Protein AF-M3GBI2-F1 (afdb_monomer_lite)

Secondary structure (DSSP, 8-state):
---------------PPPGGGEEEPP--HHHHHHHHHHT-B-S-EE-TTS-EEE--BTT--HHHHHHHHHTGGG--EEEGGGHHHHSPPPS----BTTB---------HHHHHHHHHHHHHHHHHTTTS---HHHHHHHHHHHHHHHHHHHT-S-HHHHHHHHHHHHHHTT--HHHHHHHHHHHHHHHHHHTT-----HHHHHHHHHHHHHHHHHHHHTTGGGGGS----SSS--HHHHHHHHTHHHHHHHHHTT-TTS-HHHHHHHHTTT--SSS--TT--SPPHHHHHHHHHHHHHHHHS-TT---

Sequence (308 aa):
MEFDKMNSNASHHSQSVNRELLEKFEFNSDVIKSFISQSEIPVDFYNKNGQILIHKKSDASEEDVTRLQKFESQGIYFLISEKDKVTKPKDNPDMVHGREVSFTKLVNPNLTVALAKEASELLEELKHFPLTNNHIRLVQKGIDDILADFKGSTDMELGLVNVIEVMRQAGIKADSEMMTKRTVISMAMKLRGLKALSKTDNEIQKTKQLNIMLASFMVDIGKSRMKLPNHTDLRPEEFDYIKNHPIISYLMIGNLSGVNSEVKSAVLNSHRTFRGEGLNNNYPTTNIIIRRLTEYLQKYKDDKTKKF

pLDDT: mean 75.55, std 16.95, range [28.98, 95.19]

Structure (mmCIF, N/CA/C/O backbone):
data_AF-M3GBI2-F1
#
_entry.id   AF-M3GBI2-F1
#
loop_
_atom_site.group_PDB
_atom_site.id
_atom_site.type_symbol
_atom_site.label_atom_id
_atom_site.label_alt_id
_atom_site.label_comp_id
_atom_site.label_asym_id
_atom_site.label_entity_id
_atom_site.label_seq_id
_atom_site.pdbx_PDB_ins_code
_atom_site.Cartn_x
_atom_site.Cartn_y
_atom_site.Cartn_z
_atom_site.occupancy
_atom_site.B_iso_or_equiv
_atom_site.auth_seq_id
_atom_site.auth_comp_id
_atom_site.auth_asym_id
_atom_site.auth_atom_id
_atom_site.pdbx_PDB_model_num
ATOM 1 N N . MET A 1 1 ? 38.896 51.809 -66.121 1.00 37.25 1 MET A N 1
ATOM 2 C CA . MET A 1 1 ? 38.826 50.337 -66.131 1.00 37.25 1 MET A CA 1
ATOM 3 C C . MET A 1 1 ? 38.853 49.890 -64.691 1.00 37.25 1 MET A C 1
ATOM 5 O O . MET A 1 1 ? 39.856 50.089 -64.019 1.00 37.25 1 MET A O 1
ATOM 9 N N . GLU A 1 2 ? 37.691 49.447 -64.224 1.00 36.88 2 GLU A N 1
ATOM 10 C CA . GLU A 1 2 ? 37.478 48.747 -62.958 1.00 36.88 2 GLU A CA 1
ATOM 11 C C . GLU A 1 2 ? 38.299 47.455 -62.899 1.00 36.88 2 GLU A C 1
ATOM 13 O O . GLU A 1 2 ? 38.603 46.895 -63.948 1.00 36.88 2 GLU A O 1
ATOM 18 N N . PHE A 1 3 ? 38.665 47.035 -61.685 1.00 32.47 3 PHE A N 1
ATOM 19 C CA . PHE A 1 3 ? 38.517 45.688 -61.103 1.00 32.47 3 PHE A CA 1
ATOM 20 C C . PHE A 1 3 ? 39.345 45.686 -59.801 1.00 32.47 3 PHE A C 1
ATOM 22 O O . PHE A 1 3 ? 40.569 45.715 -59.838 1.00 32.47 3 PHE A O 1
ATOM 29 N N . ASP A 1 4 ? 38.777 46.067 -58.664 1.00 30.44 4 ASP A N 1
ATOM 30 C CA . ASP A 1 4 ? 37.936 45.308 -57.726 1.00 30.44 4 ASP A CA 1
ATOM 31 C C . ASP A 1 4 ? 38.729 44.550 -56.647 1.00 30.44 4 ASP A C 1
ATOM 33 O O . ASP A 1 4 ? 39.733 43.883 -56.892 1.00 30.44 4 ASP A O 1
ATOM 37 N N . LYS A 1 5 ? 38.262 44.729 -55.411 1.00 39.25 5 LYS A N 1
ATOM 38 C CA . LYS A 1 5 ? 38.794 44.153 -54.174 1.00 39.25 5 LYS A CA 1
ATOM 39 C C . LYS A 1 5 ? 38.441 42.669 -54.110 1.00 39.25 5 LYS A C 1
ATOM 41 O O . LYS A 1 5 ? 37.288 42.323 -54.329 1.00 39.25 5 LYS A O 1
ATOM 46 N N . MET A 1 6 ? 39.335 41.825 -53.597 1.00 30.41 6 MET A N 1
ATOM 47 C CA . MET A 1 6 ? 38.904 40.607 -52.898 1.00 30.41 6 MET A CA 1
ATOM 48 C C . MET A 1 6 ? 39.632 40.449 -51.567 1.00 30.41 6 MET A C 1
ATOM 50 O O . MET A 1 6 ? 40.688 39.841 -51.443 1.00 30.41 6 MET A O 1
ATOM 54 N N . ASN A 1 7 ? 38.982 41.036 -50.564 1.00 30.97 7 ASN A N 1
ATOM 55 C CA . ASN A 1 7 ? 38.972 40.580 -49.185 1.00 30.97 7 ASN A CA 1
ATOM 56 C C . ASN A 1 7 ? 38.383 39.158 -49.174 1.00 30.97 7 ASN A C 1
ATOM 58 O O . ASN A 1 7 ? 37.186 38.992 -49.412 1.00 30.97 7 ASN A O 1
ATOM 62 N N . SER A 1 8 ? 39.180 38.132 -48.889 1.00 30.19 8 SER A N 1
ATOM 63 C CA . SER A 1 8 ? 38.654 36.805 -48.565 1.00 30.19 8 SER A CA 1
ATOM 64 C C . SER A 1 8 ? 38.231 36.775 -47.094 1.00 30.19 8 SER A C 1
ATOM 66 O O . SER A 1 8 ? 38.915 36.245 -46.223 1.00 30.19 8 SER A O 1
ATOM 68 N N . ASN A 1 9 ? 37.060 37.354 -46.815 1.00 30.28 9 ASN A N 1
ATOM 69 C CA . ASN A 1 9 ? 36.307 37.029 -45.608 1.00 30.28 9 ASN A CA 1
ATOM 70 C C . ASN A 1 9 ? 35.833 35.575 -45.733 1.00 30.28 9 ASN A C 1
ATOM 72 O O . ASN A 1 9 ? 34.811 35.302 -46.360 1.00 30.28 9 ASN A O 1
ATOM 76 N N . ALA A 1 10 ? 36.574 34.643 -45.134 1.00 31.70 10 ALA A N 1
ATOM 77 C CA . ALA A 1 10 ? 36.060 33.315 -44.838 1.00 31.70 10 ALA A CA 1
ATOM 78 C C . ALA A 1 10 ? 34.973 33.462 -43.762 1.00 31.70 10 ALA A C 1
ATOM 80 O O . ALA A 1 10 ? 35.235 33.570 -42.566 1.00 31.70 10 ALA A O 1
ATOM 81 N N . SER A 1 11 ? 33.732 33.548 -44.222 1.00 28.98 11 SER A N 1
ATOM 82 C CA . SER A 1 11 ? 32.524 33.530 -43.413 1.00 28.98 11 SER A CA 1
ATOM 83 C C . SER A 1 11 ? 32.435 32.224 -42.619 1.00 28.98 11 SER A C 1
ATOM 85 O O . SER A 1 11 ? 32.150 31.167 -43.182 1.00 28.98 11 SER A O 1
ATOM 87 N N . HIS A 1 12 ? 32.617 32.302 -41.299 1.00 32.47 12 HIS A N 1
ATOM 88 C CA . HIS A 1 12 ? 32.106 31.299 -40.367 1.00 32.47 12 HIS A CA 1
ATOM 89 C C . HIS A 1 12 ? 30.573 31.333 -40.414 1.00 32.47 12 HIS A C 1
ATOM 91 O O . HIS A 1 12 ? 29.927 32.061 -39.662 1.00 32.47 12 HIS A O 1
ATOM 97 N N . HIS A 1 13 ? 29.974 30.568 -41.326 1.00 34.12 13 HIS A N 1
ATOM 98 C CA . HIS A 1 13 ? 28.554 30.256 -41.248 1.00 34.12 13 HIS A CA 1
ATOM 99 C C . HIS A 1 13 ? 28.339 29.299 -40.075 1.00 34.12 13 HIS A C 1
ATOM 101 O O . HIS A 1 13 ? 28.584 28.099 -40.177 1.00 34.12 13 HIS A O 1
ATOM 107 N N . SER A 1 14 ? 27.868 29.835 -38.950 1.00 43.72 14 SER A N 1
ATOM 108 C CA . SER A 1 14 ? 27.182 29.045 -37.937 1.00 43.72 14 SER A CA 1
ATOM 109 C C . SER A 1 14 ? 25.917 28.467 -38.573 1.00 43.72 14 SER A C 1
ATOM 111 O O . SER A 1 14 ? 24.897 29.144 -38.686 1.00 43.72 14 SER A O 1
ATOM 113 N N . GLN A 1 15 ? 25.991 27.218 -39.034 1.00 55.22 15 GLN A N 1
ATOM 114 C CA . GLN A 1 15 ? 24.816 26.448 -39.434 1.00 55.22 15 GLN A CA 1
ATOM 115 C C . GLN A 1 15 ? 23.956 26.213 -38.187 1.00 55.22 15 GLN A C 1
ATOM 1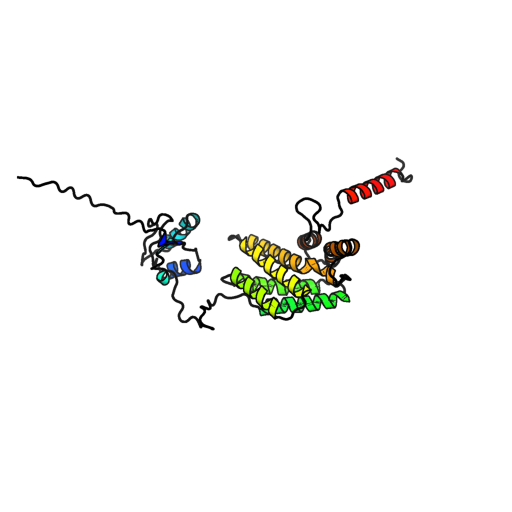17 O O . GLN A 1 15 ? 24.142 25.239 -37.462 1.00 55.22 15 GLN A O 1
ATOM 122 N N . SER A 1 16 ? 23.051 27.146 -37.889 1.00 63.31 16 SER A N 1
ATOM 123 C CA . SER A 1 16 ? 22.009 26.918 -36.894 1.00 63.31 16 SER A CA 1
ATOM 124 C C . SER A 1 16 ? 20.913 26.075 -37.532 1.00 63.31 16 SER A C 1
ATOM 126 O O . SER A 1 16 ? 20.324 26.479 -38.536 1.00 63.31 16 SER A O 1
ATOM 128 N N . VAL A 1 17 ? 20.638 24.915 -36.954 1.00 76.50 17 VAL A N 1
ATOM 129 C CA . VAL A 1 17 ? 19.563 24.031 -37.406 1.00 76.50 17 VAL A CA 1
ATOM 130 C C . VAL A 1 17 ? 18.216 24.575 -36.924 1.00 76.50 17 VAL A C 1
ATOM 132 O O . VAL A 1 17 ? 18.102 25.061 -35.799 1.00 76.50 17 VAL A O 1
ATOM 135 N N . ASN A 1 18 ? 17.178 24.489 -37.762 1.00 77.62 18 ASN A N 1
ATOM 136 C CA . ASN A 1 18 ? 15.822 24.862 -37.357 1.00 77.62 18 ASN A CA 1
ATOM 137 C C . ASN A 1 18 ? 15.368 23.992 -36.169 1.00 77.62 18 ASN A C 1
ATOM 139 O O . ASN A 1 18 ? 15.429 22.765 -36.224 1.00 77.62 18 ASN A O 1
ATOM 143 N N . ARG A 1 19 ? 14.876 24.637 -35.108 1.00 74.06 19 ARG A N 1
ATOM 144 C CA . ARG A 1 19 ? 14.396 24.000 -33.876 1.00 74.06 19 ARG A CA 1
ATOM 145 C C . ARG A 1 19 ? 13.339 22.918 -34.113 1.00 74.06 19 ARG A C 1
ATOM 147 O O . ARG A 1 19 ? 13.275 21.974 -33.339 1.00 74.06 19 ARG A O 1
ATOM 154 N N . GLU A 1 20 ? 12.532 23.038 -35.162 1.00 76.25 20 GLU A N 1
ATOM 155 C CA . GLU A 1 20 ? 11.496 22.052 -35.512 1.00 76.25 20 GLU A CA 1
ATOM 156 C C . GLU A 1 20 ? 12.069 20.700 -35.966 1.00 76.25 20 GLU A C 1
ATOM 158 O O . GLU A 1 20 ? 11.367 19.695 -35.948 1.00 76.25 20 GLU A O 1
ATOM 163 N N . LEU A 1 21 ? 13.350 20.665 -36.342 1.00 78.94 21 LEU A N 1
ATOM 164 C CA . LEU A 1 21 ? 14.058 19.460 -36.782 1.00 78.94 21 LEU A CA 1
ATOM 165 C C . LEU A 1 21 ? 14.840 18.785 -35.647 1.00 78.94 21 LEU A C 1
ATOM 167 O O . LEU A 1 21 ? 15.565 17.818 -35.891 1.00 78.94 21 LEU A O 1
ATOM 171 N N . LEU A 1 22 ? 14.727 19.312 -34.425 1.00 79.56 22 LEU A N 1
ATOM 172 C CA . LEU A 1 22 ? 15.507 18.900 -33.268 1.00 79.56 22 LEU A CA 1
ATOM 173 C C . LEU A 1 22 ? 14.627 18.193 -32.238 1.00 79.56 22 LEU A C 1
ATOM 175 O O . LEU A 1 22 ? 13.660 18.757 -31.727 1.00 79.56 22 LEU A O 1
ATOM 179 N N . GLU A 1 23 ? 15.013 16.975 -31.878 1.00 78.12 23 GLU A N 1
ATOM 180 C CA . GLU A 1 23 ? 14.411 16.213 -30.786 1.00 78.12 23 GLU A CA 1
ATOM 181 C C . GLU A 1 23 ? 15.292 16.335 -29.543 1.00 78.12 23 GLU A C 1
ATOM 183 O O . GLU A 1 23 ? 16.522 16.318 -29.631 1.00 78.12 23 GLU A O 1
ATOM 188 N N . LYS A 1 24 ? 14.674 16.508 -28.370 1.00 79.69 24 LYS A N 1
ATOM 189 C CA . LYS A 1 24 ? 15.420 16.579 -27.112 1.00 79.69 24 LYS A CA 1
ATOM 190 C C . LYS A 1 24 ? 16.013 15.202 -26.829 1.00 79.69 24 LYS A C 1
ATOM 192 O O . LYS A 1 24 ? 15.286 14.219 -26.748 1.00 79.69 24 LYS A O 1
ATOM 197 N N . PHE A 1 25 ? 17.322 15.145 -26.636 1.00 75.94 25 PHE A N 1
ATOM 198 C CA . PHE A 1 25 ? 17.985 13.936 -26.184 1.00 75.94 25 PHE A CA 1
ATOM 199 C C . PHE A 1 25 ? 17.682 13.715 -24.701 1.00 75.94 25 PHE A C 1
ATOM 201 O O . PHE A 1 25 ? 17.978 14.565 -23.853 1.00 75.94 25 PHE A O 1
ATOM 208 N N . GLU A 1 26 ? 17.085 12.569 -24.389 1.00 73.44 26 GLU A N 1
ATOM 209 C CA . GLU A 1 26 ? 16.886 12.123 -23.017 1.00 73.44 26 GLU A CA 1
ATOM 210 C C . GLU A 1 26 ? 18.082 11.287 -22.573 1.00 73.44 26 GLU A C 1
ATOM 212 O O . GLU A 1 26 ? 18.469 10.318 -23.227 1.00 73.44 26 GLU A O 1
ATOM 217 N N . PHE A 1 27 ? 18.688 11.677 -21.451 1.00 62.66 27 PHE A N 1
ATOM 218 C CA . PHE A 1 27 ? 19.853 10.985 -20.920 1.00 62.66 27 PHE A CA 1
ATOM 219 C C . PHE A 1 27 ? 19.460 9.599 -20.426 1.00 62.66 27 PHE A C 1
ATOM 221 O O . PHE A 1 27 ? 18.941 9.423 -19.327 1.00 62.66 27 PHE A O 1
ATOM 228 N N . ASN A 1 28 ? 19.758 8.603 -21.251 1.00 63.75 28 ASN A N 1
ATOM 229 C CA . ASN A 1 28 ? 19.666 7.202 -20.898 1.00 63.75 28 ASN A CA 1
ATOM 230 C C . ASN A 1 28 ? 21.076 6.662 -20.609 1.00 63.75 28 ASN A C 1
ATOM 232 O O . ASN A 1 28 ? 21.960 6.708 -21.469 1.00 63.75 28 ASN A O 1
ATOM 236 N N . SER A 1 29 ? 21.290 6.131 -19.401 1.00 60.91 29 SER A N 1
ATOM 237 C CA . SER A 1 29 ? 22.585 5.582 -18.980 1.00 60.91 29 SER A CA 1
ATOM 238 C C . SER A 1 29 ? 23.105 4.477 -19.897 1.00 60.91 29 SER A C 1
ATOM 240 O O . SER A 1 29 ? 24.317 4.309 -20.012 1.00 60.91 29 SER A O 1
ATOM 242 N N . ASP A 1 30 ? 22.217 3.741 -20.562 1.00 61.06 30 ASP A N 1
ATOM 243 C CA . ASP A 1 30 ? 22.593 2.638 -21.444 1.00 61.06 30 ASP A CA 1
ATOM 244 C C . ASP A 1 30 ? 23.089 3.141 -22.805 1.00 61.06 30 ASP A C 1
ATOM 246 O O . ASP A 1 30 ? 24.044 2.592 -23.353 1.00 61.06 30 ASP A O 1
ATOM 250 N N . VAL A 1 31 ? 22.526 4.247 -23.305 1.00 67.06 31 VAL A N 1
ATOM 251 C CA . VAL A 1 31 ? 23.002 4.925 -24.523 1.00 67.06 31 VAL A CA 1
ATOM 252 C C . VAL A 1 31 ? 24.388 5.526 -24.283 1.00 67.06 31 VAL A C 1
ATOM 254 O O . VAL A 1 31 ? 25.300 5.319 -25.080 1.00 67.06 31 VAL A O 1
ATOM 257 N N . ILE A 1 32 ? 24.587 6.175 -23.131 1.00 69.56 32 ILE A N 1
ATOM 258 C CA . ILE A 1 32 ? 25.892 6.726 -22.740 1.00 69.56 32 ILE A CA 1
ATOM 259 C C . ILE A 1 32 ? 26.943 5.618 -22.583 1.00 69.56 32 ILE A C 1
ATOM 261 O O . ILE A 1 32 ? 28.052 5.750 -23.095 1.00 69.56 32 ILE A O 1
ATOM 265 N N . LYS A 1 33 ? 26.599 4.492 -21.944 1.00 71.38 33 LYS A N 1
ATOM 266 C CA . LYS A 1 33 ? 27.490 3.321 -21.872 1.00 71.38 33 LYS A CA 1
ATOM 267 C C . LYS A 1 33 ? 27.811 2.756 -23.256 1.00 71.38 33 LYS A C 1
ATOM 269 O O . LYS A 1 33 ? 28.946 2.341 -23.469 1.00 71.38 33 LYS A O 1
ATOM 274 N N . SER A 1 34 ? 26.855 2.766 -24.191 1.00 71.50 34 SER A N 1
ATOM 275 C CA . SER A 1 34 ? 27.100 2.354 -25.579 1.00 71.50 34 SER A CA 1
ATOM 276 C C . SER A 1 34 ? 28.136 3.259 -26.243 1.00 71.50 34 SER A C 1
ATOM 278 O O . SER A 1 34 ? 29.103 2.736 -26.787 1.00 71.50 34 SER A O 1
ATOM 280 N N . PHE A 1 35 ? 28.001 4.584 -26.121 1.00 77.56 35 PHE A N 1
ATOM 281 C CA . PHE A 1 35 ? 28.963 5.547 -26.676 1.00 77.56 35 PHE A CA 1
ATOM 282 C C . PHE A 1 35 ? 30.369 5.365 -26.097 1.00 77.56 35 PHE A C 1
ATOM 284 O O . PHE A 1 35 ? 31.339 5.374 -26.847 1.00 77.56 35 PHE A O 1
ATOM 291 N N . ILE A 1 36 ? 30.486 5.113 -24.787 1.00 74.06 36 ILE A N 1
ATOM 292 C CA . ILE A 1 36 ? 31.776 4.800 -24.145 1.00 74.06 36 ILE A CA 1
ATOM 293 C C . ILE A 1 36 ? 32.340 3.482 -24.696 1.00 74.06 36 ILE A C 1
ATOM 295 O O . ILE A 1 36 ? 33.492 3.429 -25.117 1.00 74.06 36 ILE A O 1
ATOM 299 N N . SER A 1 37 ? 31.523 2.423 -24.745 1.00 76.62 37 SER A N 1
ATOM 300 C CA . SER A 1 37 ? 31.959 1.095 -25.202 1.00 76.62 37 SER A CA 1
ATOM 301 C C . SER A 1 37 ? 32.370 1.056 -26.675 1.00 76.62 37 SER A C 1
ATOM 303 O O . SER A 1 37 ? 33.241 0.276 -27.046 1.00 76.62 37 SER A O 1
ATOM 305 N N . GLN A 1 38 ? 31.748 1.895 -27.505 1.00 78.12 38 GLN A N 1
ATOM 306 C CA . GLN A 1 38 ? 32.025 2.013 -28.935 1.00 78.12 38 GLN A CA 1
ATOM 307 C C . GLN A 1 38 ? 33.052 3.112 -29.232 1.00 78.12 38 GLN A C 1
ATOM 309 O O . GLN A 1 38 ? 33.496 3.218 -30.368 1.00 78.12 38 GLN A O 1
ATOM 314 N N . SER A 1 39 ? 33.436 3.903 -28.219 1.00 82.31 39 SER A N 1
ATOM 315 C CA . SER A 1 39 ? 34.301 5.083 -28.356 1.00 82.31 39 SER A CA 1
ATOM 316 C C . SER A 1 39 ? 33.832 6.021 -29.473 1.00 82.31 39 SER A C 1
ATOM 318 O O . SER A 1 39 ? 34.634 6.575 -30.218 1.00 82.31 39 SER A O 1
ATOM 320 N N . GLU A 1 40 ? 32.515 6.197 -29.600 1.00 83.31 40 GLU A N 1
ATOM 321 C CA . GLU A 1 40 ? 31.899 6.951 -30.691 1.00 83.31 40 GLU A CA 1
ATOM 322 C C . GLU A 1 40 ? 30.700 7.776 -30.207 1.00 83.31 40 GLU A C 1
ATOM 324 O O . GLU A 1 40 ? 29.851 7.315 -29.442 1.00 83.31 40 GLU A O 1
ATOM 329 N N . ILE A 1 41 ? 30.627 9.010 -30.703 1.00 84.00 41 ILE A N 1
ATOM 330 C CA . ILE A 1 41 ? 29.470 9.897 -30.656 1.00 84.00 41 ILE A CA 1
ATOM 331 C C . ILE A 1 41 ? 28.874 9.921 -32.073 1.00 84.00 41 ILE A C 1
ATOM 333 O O . ILE A 1 41 ? 29.467 10.530 -32.966 1.00 84.00 41 ILE A O 1
ATOM 337 N N . PRO A 1 42 ? 27.722 9.277 -32.313 1.00 80.12 42 PRO A N 1
ATOM 338 C CA . PRO A 1 42 ? 27.245 9.005 -33.671 1.00 80.12 42 PRO A CA 1
ATOM 339 C C . PRO A 1 42 ? 26.549 10.194 -34.356 1.00 80.12 42 PRO A C 1
ATOM 341 O O . PRO A 1 42 ? 26.308 10.148 -35.564 1.00 80.12 42 PRO A O 1
ATOM 344 N N . VAL A 1 43 ? 26.207 11.249 -33.606 1.00 85.75 43 VAL A N 1
ATOM 345 C CA . VAL A 1 43 ? 25.452 12.419 -34.092 1.00 85.75 43 VAL A CA 1
ATOM 346 C C . VAL A 1 43 ? 25.991 13.726 -33.526 1.00 85.75 43 VAL A C 1
ATOM 348 O O . VAL A 1 43 ? 26.643 13.742 -32.482 1.00 85.75 43 VAL A O 1
ATOM 351 N N . ASP A 1 44 ? 25.691 14.827 -34.210 1.00 86.25 44 ASP A N 1
ATOM 352 C CA . ASP A 1 44 ? 25.902 16.158 -33.654 1.00 86.25 44 ASP A CA 1
ATOM 353 C C . ASP A 1 44 ? 24.818 16.447 -32.603 1.00 86.25 44 ASP A C 1
ATOM 355 O O . ASP A 1 44 ? 23.628 16.193 -32.812 1.00 86.25 44 ASP A O 1
ATOM 359 N N . PHE A 1 45 ? 25.226 17.005 -31.466 1.00 87.19 45 PHE A N 1
ATOM 360 C CA . PHE A 1 45 ? 24.316 17.472 -30.429 1.00 87.19 45 PHE A CA 1
ATOM 361 C C . PHE A 1 45 ? 24.224 18.987 -30.443 1.00 87.19 45 PHE A C 1
ATOM 363 O O . PHE A 1 45 ? 25.232 19.688 -30.496 1.00 87.19 45 PHE A O 1
ATOM 370 N N . TYR A 1 46 ? 23.005 19.490 -30.320 1.00 85.31 46 TYR A N 1
ATOM 371 C CA . TYR A 1 46 ? 22.642 20.892 -30.425 1.00 85.31 46 TYR A CA 1
ATOM 372 C C . TYR A 1 46 ? 22.055 21.406 -29.110 1.00 85.31 46 TYR A C 1
ATOM 374 O O . TYR A 1 46 ? 21.538 20.645 -28.292 1.00 85.31 46 TYR A O 1
ATOM 382 N N . ASN A 1 47 ? 22.084 22.720 -28.913 1.00 84.50 47 ASN A N 1
ATOM 383 C CA . ASN A 1 47 ? 21.275 23.385 -27.896 1.00 84.50 47 ASN A CA 1
ATOM 384 C C . ASN A 1 47 ? 19.850 23.662 -28.414 1.00 84.50 47 ASN A C 1
ATOM 386 O O . ASN A 1 47 ? 19.543 23.486 -29.592 1.00 84.50 47 ASN A O 1
ATOM 390 N N . LYS A 1 48 ? 18.978 24.182 -27.543 1.00 81.75 48 LYS A N 1
ATOM 391 C CA . LYS A 1 48 ? 17.586 24.552 -27.883 1.00 81.75 48 LYS A CA 1
ATOM 392 C C . LYS A 1 48 ? 17.436 25.578 -29.022 1.00 81.75 48 LYS A C 1
ATOM 394 O O . LYS A 1 48 ? 16.337 25.742 -29.545 1.00 81.75 48 LYS A O 1
ATOM 399 N N . ASN A 1 49 ? 18.511 26.295 -29.354 1.00 80.88 49 ASN A N 1
ATOM 400 C CA . ASN A 1 49 ? 18.562 27.304 -30.413 1.00 80.88 49 ASN A CA 1
ATOM 401 C C . ASN A 1 49 ? 19.176 26.743 -31.711 1.00 80.88 49 ASN A C 1
ATOM 403 O O . ASN A 1 49 ? 19.440 27.507 -32.635 1.00 80.88 49 ASN A O 1
ATOM 407 N N . GLY A 1 50 ? 19.454 25.436 -31.765 1.00 77.12 50 GLY A N 1
ATOM 408 C CA . GLY A 1 50 ? 20.009 24.763 -32.935 1.00 77.12 50 GLY A CA 1
ATOM 409 C C . GLY A 1 50 ? 21.485 25.024 -33.202 1.00 77.12 50 GLY A C 1
ATOM 410 O O . GLY A 1 50 ? 21.950 24.779 -34.311 1.00 77.12 50 GLY A O 1
ATOM 411 N N . GLN A 1 51 ? 22.236 25.504 -32.208 1.00 84.06 51 GLN A N 1
ATOM 412 C CA . GLN A 1 51 ? 23.694 25.609 -32.295 1.00 84.06 51 GLN A CA 1
ATOM 413 C C . GLN A 1 51 ? 24.332 24.306 -31.823 1.00 84.06 51 GLN A C 1
ATOM 415 O O . GLN A 1 51 ? 23.928 23.776 -30.787 1.00 84.06 51 GLN A O 1
ATOM 420 N N . ILE A 1 52 ? 25.338 23.822 -32.549 1.00 83.12 52 ILE A N 1
ATOM 421 C CA . ILE A 1 52 ? 26.077 22.611 -32.180 1.00 83.12 52 ILE A CA 1
ATOM 422 C C . ILE A 1 52 ? 26.830 22.855 -30.865 1.00 83.12 52 ILE A C 1
ATOM 424 O O . ILE A 1 52 ? 27.563 23.832 -30.725 1.00 83.12 52 ILE A O 1
ATOM 428 N N . LEU A 1 53 ? 26.623 21.964 -29.902 1.00 81.69 53 LEU A N 1
ATOM 429 C CA . LEU A 1 53 ? 27.339 21.887 -28.632 1.00 81.69 53 LEU A CA 1
ATOM 430 C C . LEU A 1 53 ? 28.462 20.849 -28.688 1.00 81.69 53 LEU A C 1
ATOM 432 O O . LEU A 1 53 ? 29.541 21.088 -28.150 1.00 81.69 53 LEU A O 1
ATOM 436 N N . ILE A 1 54 ? 28.200 19.694 -29.306 1.00 81.81 54 ILE A N 1
ATOM 437 C CA . ILE A 1 54 ? 29.144 18.577 -29.413 1.00 81.81 54 ILE A CA 1
ATOM 438 C C . ILE A 1 54 ? 29.036 18.000 -30.819 1.00 81.81 54 ILE A C 1
ATOM 440 O O . ILE A 1 54 ? 27.935 17.734 -31.292 1.00 81.81 54 ILE A O 1
ATOM 444 N N . HIS A 1 55 ? 30.178 17.807 -31.470 1.00 84.88 55 HIS A N 1
ATOM 445 C CA . HIS A 1 55 ? 30.229 17.181 -32.783 1.00 84.88 55 HIS A CA 1
ATOM 446 C C . HIS A 1 55 ? 30.199 15.657 -32.683 1.00 84.88 55 HIS A C 1
ATOM 448 O O . HIS A 1 55 ? 30.764 15.084 -31.745 1.00 84.88 55 HIS A O 1
ATOM 454 N N . LYS A 1 56 ? 29.614 15.010 -33.693 1.00 86.56 56 LYS A N 1
ATOM 455 C CA . LYS A 1 56 ? 29.810 13.580 -33.932 1.00 86.56 56 LYS A CA 1
ATOM 456 C C . LYS A 1 56 ? 31.301 13.276 -34.049 1.00 86.56 56 LYS A C 1
ATOM 458 O O . LYS A 1 56 ? 32.058 14.040 -34.653 1.00 86.56 56 LYS A O 1
ATOM 463 N N . LYS A 1 57 ? 31.729 12.168 -33.457 1.00 85.12 57 LYS A N 1
ATOM 464 C CA . LYS A 1 57 ? 33.142 11.828 -33.305 1.00 85.12 57 LYS A CA 1
ATOM 465 C C . LYS A 1 57 ? 33.306 10.318 -33.195 1.00 85.12 57 LYS A C 1
ATOM 467 O O . LYS A 1 57 ? 32.799 9.736 -32.247 1.00 85.12 57 LYS A O 1
ATOM 472 N N . SER A 1 58 ? 34.031 9.703 -34.124 1.00 80.06 58 SER A N 1
ATOM 473 C CA . SER A 1 58 ? 34.225 8.242 -34.170 1.00 80.06 58 SER A CA 1
ATOM 474 C C . SER A 1 58 ? 35.367 7.723 -33.281 1.00 80.06 58 SER A C 1
ATOM 476 O O . SER A 1 58 ? 35.572 6.520 -33.200 1.00 80.06 58 SER A O 1
ATOM 478 N N . ASP A 1 59 ? 36.109 8.618 -32.623 1.00 81.12 59 ASP A N 1
ATOM 479 C CA . ASP A 1 59 ? 37.199 8.346 -31.674 1.00 81.12 59 ASP A CA 1
ATOM 480 C C . ASP A 1 59 ? 36.989 9.122 -30.355 1.00 81.12 59 ASP A C 1
ATOM 482 O O . ASP A 1 59 ? 37.874 9.800 -29.822 1.00 81.12 59 ASP A O 1
ATOM 486 N N . ALA A 1 60 ? 35.759 9.101 -29.848 1.00 80.56 60 ALA A N 1
ATOM 487 C CA . ALA A 1 60 ? 35.387 9.810 -28.636 1.00 80.56 60 ALA A CA 1
ATOM 488 C C . ALA A 1 60 ? 36.057 9.184 -27.404 1.00 80.56 60 ALA A C 1
ATOM 490 O O . ALA A 1 60 ? 35.884 8.002 -27.109 1.00 80.56 60 ALA A O 1
ATOM 491 N N . SER A 1 61 ? 36.797 10.003 -26.654 1.00 78.62 61 SER A N 1
ATOM 492 C CA . SER A 1 61 ? 37.334 9.602 -25.353 1.00 78.62 61 SER A CA 1
ATOM 493 C C . SER A 1 61 ? 36.220 9.522 -24.303 1.00 78.62 61 SER A C 1
ATOM 495 O O . SER A 1 61 ? 35.166 10.148 -24.439 1.00 78.62 61 SER A O 1
ATOM 497 N N . GLU A 1 62 ? 36.458 8.805 -23.204 1.00 73.81 62 GLU A N 1
ATOM 498 C CA . GLU A 1 62 ? 35.509 8.750 -22.082 1.00 73.81 62 GLU A CA 1
ATOM 499 C C . GLU A 1 62 ? 35.196 10.155 -21.525 1.00 73.81 62 GLU A C 1
ATOM 501 O O . GLU A 1 62 ? 34.054 10.453 -21.164 1.00 73.81 62 GLU A O 1
ATOM 506 N N . GLU A 1 63 ? 36.173 11.069 -21.545 1.00 76.88 63 GLU A N 1
ATOM 507 C CA . GLU A 1 63 ? 35.973 12.474 -21.179 1.00 76.88 63 GLU A CA 1
ATOM 508 C C . GLU A 1 63 ? 35.055 13.219 -22.160 1.00 76.88 63 GLU A C 1
ATOM 510 O O . GLU A 1 63 ? 34.237 14.035 -21.725 1.00 76.88 63 GLU A O 1
ATOM 515 N N . ASP A 1 64 ? 35.150 12.935 -23.463 1.00 72.94 64 ASP A N 1
ATOM 516 C CA . ASP A 1 64 ? 34.288 13.531 -24.491 1.00 72.94 64 ASP A CA 1
ATOM 517 C C . ASP A 1 64 ? 32.828 13.095 -24.311 1.00 72.94 64 ASP A C 1
ATOM 519 O O . ASP A 1 64 ? 31.920 13.925 -24.392 1.00 72.94 64 ASP A O 1
ATOM 523 N N . VAL A 1 65 ? 32.591 11.822 -23.982 1.00 70.19 65 VAL A N 1
ATOM 524 C CA . VAL A 1 65 ? 31.241 11.303 -23.708 1.00 70.19 65 VAL A CA 1
ATOM 525 C C . VAL A 1 65 ? 30.711 11.832 -22.368 1.00 70.19 65 VAL A C 1
ATOM 527 O O . VAL A 1 65 ? 29.546 12.215 -22.263 1.00 70.19 65 VAL A O 1
ATOM 530 N N . THR A 1 66 ? 31.566 11.964 -21.351 1.00 71.88 66 THR A N 1
ATOM 531 C CA . THR A 1 66 ? 31.187 12.530 -20.042 1.00 71.88 66 THR A CA 1
ATOM 532 C C . THR A 1 66 ? 30.829 14.021 -20.136 1.00 71.88 66 THR A C 1
ATOM 534 O O . THR A 1 66 ? 30.022 14.523 -19.349 1.00 71.88 66 THR A O 1
ATOM 537 N N . ARG A 1 67 ? 31.345 14.757 -21.134 1.00 74.44 67 ARG A N 1
ATOM 538 C CA . ARG A 1 67 ? 30.909 16.142 -21.404 1.00 74.44 67 ARG A CA 1
ATOM 539 C C . ARG A 1 67 ? 29.428 16.232 -21.766 1.00 74.44 67 ARG A C 1
ATOM 541 O O . ARG A 1 67 ? 28.829 17.244 -21.412 1.00 74.44 67 ARG A O 1
ATOM 548 N N . LEU A 1 68 ? 28.817 15.198 -22.361 1.00 69.81 68 LEU A N 1
ATOM 549 C CA . LEU A 1 68 ? 27.368 15.174 -22.615 1.00 69.81 68 LEU A CA 1
ATOM 550 C C . LEU A 1 68 ? 26.588 15.383 -21.313 1.00 69.81 68 LEU A C 1
ATOM 552 O O . LEU A 1 68 ? 25.693 16.222 -21.264 1.00 69.81 68 LEU A O 1
ATOM 556 N N . GLN A 1 69 ? 26.987 14.709 -20.228 1.00 67.75 69 GLN A N 1
ATOM 557 C CA . GLN A 1 69 ? 26.313 14.795 -18.925 1.00 67.75 69 GLN A CA 1
ATOM 558 C C . GLN A 1 69 ? 26.326 16.217 -18.342 1.00 67.75 69 GLN A C 1
ATOM 560 O O . GLN A 1 69 ? 25.383 16.624 -17.668 1.00 67.75 69 GLN A O 1
ATOM 565 N N . LYS A 1 70 ? 27.350 17.029 -18.644 1.00 72.00 70 LYS A N 1
ATOM 566 C CA . LYS A 1 70 ? 27.420 18.428 -18.178 1.00 72.00 70 LYS A CA 1
ATOM 567 C C . LYS A 1 70 ? 26.329 19.310 -18.796 1.00 72.00 70 LYS A C 1
ATOM 569 O O . LYS A 1 70 ? 25.918 20.291 -18.175 1.00 72.00 70 LYS A O 1
ATOM 574 N N . PHE A 1 71 ? 25.839 18.956 -19.984 1.00 68.88 71 PHE A N 1
ATOM 575 C CA . PHE A 1 71 ? 24.802 19.702 -20.699 1.00 68.88 71 PHE A CA 1
ATOM 576 C C . PHE A 1 71 ? 23.378 19.183 -20.439 1.00 68.88 71 PHE A C 1
ATOM 578 O O . PHE A 1 71 ? 22.419 19.789 -20.915 1.00 68.88 71 PHE A O 1
ATOM 585 N N . GLU A 1 72 ? 23.205 18.137 -19.622 1.00 63.78 72 GLU A N 1
ATOM 586 C CA . GLU A 1 72 ? 21.892 17.595 -19.235 1.00 63.78 72 GLU A CA 1
ATOM 587 C C . GLU A 1 72 ? 20.971 18.661 -18.634 1.00 63.78 72 GLU A C 1
ATOM 589 O O . GLU A 1 72 ? 19.825 18.818 -19.057 1.00 63.78 72 GLU A O 1
ATOM 594 N N . SER A 1 73 ? 21.504 19.465 -17.709 1.00 60.03 73 SER A N 1
ATOM 595 C CA . SER A 1 73 ? 20.762 20.556 -17.062 1.00 60.03 73 SER A CA 1
ATOM 596 C C . SER A 1 73 ? 20.298 21.651 -18.033 1.00 60.03 73 SER A C 1
ATOM 598 O O . SER A 1 73 ? 19.332 22.358 -17.748 1.00 60.03 73 SER A O 1
ATOM 600 N N . GLN A 1 74 ? 20.968 21.787 -19.181 1.00 66.19 74 GLN A N 1
ATOM 601 C CA . GLN A 1 74 ? 20.686 22.799 -20.203 1.00 66.19 74 GLN A CA 1
ATOM 602 C C . GLN A 1 74 ? 19.800 22.255 -21.337 1.00 66.19 74 GLN A C 1
ATOM 604 O O . GLN A 1 74 ? 19.205 23.039 -22.080 1.00 66.19 74 GLN A O 1
ATOM 609 N N . GLY A 1 75 ? 19.662 20.927 -21.423 1.00 72.75 75 GLY A N 1
ATOM 610 C CA . GLY A 1 75 ? 18.973 20.215 -22.491 1.00 72.75 75 GLY A CA 1
ATOM 611 C C . GLY A 1 75 ? 19.804 20.168 -23.773 1.00 72.75 75 GLY A C 1
ATOM 612 O O . GLY A 1 75 ? 20.095 21.206 -24.370 1.00 72.75 75 GLY A O 1
ATOM 613 N N . ILE A 1 76 ? 20.134 18.957 -24.216 1.00 82.75 76 ILE A N 1
ATOM 614 C CA . ILE A 1 76 ? 20.772 18.701 -25.512 1.00 82.75 76 ILE A CA 1
ATOM 615 C C . ILE A 1 76 ? 19.766 18.101 -26.488 1.00 82.75 76 ILE A C 1
ATOM 617 O O . ILE A 1 76 ? 18.803 17.455 -26.079 1.00 82.75 76 ILE A O 1
ATOM 621 N N . TYR A 1 77 ? 19.969 18.361 -27.771 1.00 82.56 77 TYR A N 1
ATOM 622 C CA . TYR A 1 77 ? 19.064 17.990 -28.851 1.00 82.56 77 TYR A CA 1
ATOM 623 C C . TYR A 1 77 ? 19.847 17.323 -29.978 1.00 82.56 77 TYR A C 1
ATOM 625 O O . TYR A 1 77 ? 21.036 17.578 -30.123 1.00 82.56 77 TYR A O 1
ATOM 633 N N . PHE A 1 78 ? 19.197 16.501 -30.789 1.00 85.06 78 PHE A N 1
ATOM 634 C CA . PHE A 1 78 ? 19.782 15.890 -31.984 1.00 85.06 78 PHE A CA 1
ATOM 635 C C . PHE A 1 78 ? 18.797 16.004 -33.150 1.00 85.06 78 PHE A C 1
ATOM 637 O O . PHE A 1 78 ? 17.612 16.280 -32.951 1.00 85.06 78 PHE A O 1
ATOM 644 N N . LEU A 1 79 ? 19.285 15.824 -34.375 1.00 81.81 79 LEU A N 1
ATOM 645 C CA . LEU A 1 79 ? 18.437 15.855 -35.563 1.00 81.81 79 LEU A CA 1
ATOM 646 C C . LEU A 1 79 ? 17.479 14.661 -35.583 1.00 81.81 79 LEU A C 1
ATOM 648 O O . LEU A 1 79 ? 17.918 13.516 -35.501 1.00 81.81 79 LEU A O 1
ATOM 652 N N . ILE A 1 80 ? 16.186 14.917 -35.805 1.00 77.12 80 ILE A N 1
ATOM 653 C CA . ILE A 1 80 ? 15.162 13.863 -35.940 1.00 77.12 80 ILE A CA 1
ATOM 654 C C . ILE A 1 80 ? 15.549 12.857 -37.040 1.00 77.12 80 ILE A C 1
ATOM 656 O O . ILE A 1 80 ? 15.351 11.656 -36.885 1.00 77.12 80 ILE A O 1
ATOM 660 N N . SER A 1 81 ? 16.171 13.328 -38.125 1.00 78.81 81 SER A N 1
ATOM 661 C CA . SER A 1 81 ? 16.647 12.486 -39.232 1.00 78.81 81 SER A CA 1
ATOM 662 C C . SER A 1 81 ? 17.785 11.528 -38.861 1.00 78.81 81 SER A C 1
ATOM 664 O O . SER A 1 81 ? 18.110 10.644 -39.644 1.00 78.81 81 SER A O 1
ATOM 666 N N . GLU A 1 82 ? 18.435 11.719 -37.711 1.00 77.06 82 GLU A N 1
ATOM 667 C CA . GLU A 1 82 ? 19.556 10.893 -37.246 1.00 77.06 82 GLU A CA 1
ATOM 668 C C . GLU A 1 82 ? 19.192 10.014 -36.040 1.00 77.06 82 GLU A C 1
ATOM 670 O O . GLU A 1 82 ? 20.063 9.389 -35.433 1.00 77.06 82 GLU A O 1
ATOM 675 N N . LYS A 1 83 ? 17.900 9.923 -35.711 1.00 74.56 83 LYS A N 1
ATOM 676 C CA . LYS A 1 83 ? 17.371 9.144 -34.584 1.00 74.56 83 LYS A CA 1
ATOM 677 C C . LYS A 1 83 ? 17.816 7.682 -34.579 1.00 74.56 83 LYS A C 1
ATOM 679 O O . LYS A 1 83 ? 18.162 7.155 -33.519 1.00 74.56 83 LYS A O 1
ATOM 684 N N . ASP A 1 84 ? 17.902 7.071 -35.755 1.00 68.75 84 ASP A N 1
ATOM 685 C CA . ASP A 1 84 ? 18.321 5.674 -35.940 1.00 68.75 84 ASP A CA 1
ATOM 686 C C . ASP A 1 84 ? 19.811 5.439 -35.636 1.00 68.75 84 ASP A C 1
ATOM 688 O O . ASP A 1 84 ? 20.246 4.306 -35.449 1.00 68.75 84 ASP A O 1
ATOM 692 N N . LYS A 1 85 ? 20.619 6.506 -35.579 1.00 71.75 85 LYS A N 1
ATOM 693 C CA . LYS A 1 85 ? 22.047 6.433 -35.225 1.00 71.75 85 LYS A CA 1
ATOM 694 C C . LYS A 1 85 ? 22.280 6.564 -33.722 1.00 71.75 85 LYS A C 1
ATOM 696 O O . LYS A 1 85 ? 23.291 6.100 -33.205 1.00 71.75 85 LYS A O 1
ATOM 701 N N . VAL A 1 86 ? 21.349 7.212 -33.025 1.00 63.06 86 VAL A N 1
ATOM 702 C CA . VAL A 1 86 ? 21.363 7.397 -31.565 1.00 63.06 86 VAL A CA 1
ATOM 703 C C . VAL A 1 86 ? 20.716 6.206 -30.861 1.00 63.06 86 VAL A C 1
ATOM 705 O O . VAL A 1 86 ? 21.135 5.801 -29.777 1.00 63.06 86 VAL A O 1
ATOM 708 N N . THR A 1 87 ? 19.704 5.625 -31.502 1.00 58.00 87 THR A N 1
ATOM 709 C CA . THR A 1 87 ? 18.912 4.511 -30.991 1.00 58.00 87 THR A CA 1
ATOM 710 C C . THR A 1 87 ? 19.233 3.298 -31.848 1.00 58.00 87 THR A C 1
ATOM 712 O O . THR A 1 87 ? 18.866 3.282 -33.017 1.00 58.00 87 THR A O 1
ATOM 715 N N . LYS A 1 88 ? 19.935 2.287 -31.313 1.00 53.59 88 LYS A N 1
ATOM 716 C CA . LYS A 1 88 ? 20.199 1.059 -32.084 1.00 53.59 88 LYS A CA 1
ATOM 717 C C . LYS A 1 88 ? 18.869 0.510 -32.628 1.00 53.59 88 LYS A C 1
ATOM 719 O O . LYS A 1 88 ? 17.953 0.327 -31.816 1.00 53.59 88 LYS A O 1
ATOM 724 N N . PRO A 1 89 ? 18.748 0.206 -33.934 1.00 40.09 89 PRO A N 1
ATOM 725 C CA . PRO A 1 89 ? 17.620 -0.571 -34.415 1.00 40.09 89 PRO A CA 1
ATOM 726 C C . PRO A 1 89 ? 17.683 -1.925 -33.703 1.00 40.09 89 PRO A C 1
ATOM 728 O O . PRO A 1 89 ? 18.696 -2.622 -33.750 1.00 40.09 89 PRO A O 1
ATOM 731 N N . LYS A 1 90 ? 16.638 -2.255 -32.942 1.00 42.84 90 LYS A N 1
ATOM 732 C CA . LYS A 1 90 ? 16.511 -3.581 -32.337 1.00 42.84 90 LYS A CA 1
ATOM 733 C C . LYS A 1 90 ? 16.324 -4.572 -33.483 1.00 42.84 90 LYS A C 1
ATOM 735 O O . LYS A 1 90 ? 15.340 -4.460 -34.211 1.00 42.84 90 LYS A O 1
ATOM 740 N N . ASP A 1 91 ? 17.241 -5.525 -33.629 1.00 38.62 91 ASP A N 1
ATOM 741 C CA . ASP A 1 91 ? 17.010 -6.706 -34.459 1.00 38.62 91 ASP A CA 1
ATOM 742 C C . ASP A 1 91 ? 15.707 -7.376 -33.984 1.00 38.62 91 ASP A C 1
ATOM 744 O O . ASP A 1 91 ? 15.619 -7.850 -32.852 1.00 38.62 91 ASP A O 1
ATOM 748 N N . ASN A 1 92 ? 14.694 -7.335 -34.853 1.00 35.31 92 ASN A N 1
ATOM 749 C CA . ASN A 1 92 ? 13.346 -7.902 -34.735 1.00 35.31 92 ASN A CA 1
ATOM 750 C C . ASN A 1 92 ? 12.523 -7.544 -33.478 1.00 35.31 92 ASN A C 1
ATOM 752 O O . ASN A 1 92 ? 12.565 -8.254 -32.471 1.00 35.31 92 ASN A O 1
ATOM 756 N N . PRO A 1 93 ? 11.639 -6.531 -33.549 1.00 40.91 93 PRO A N 1
ATOM 757 C CA . PRO A 1 93 ? 10.482 -6.474 -32.666 1.00 40.91 93 PRO A CA 1
ATOM 758 C C . PRO A 1 93 ? 9.424 -7.491 -33.131 1.00 40.91 93 PRO A C 1
ATOM 760 O O . PRO A 1 93 ? 8.895 -7.385 -34.238 1.00 40.91 93 PRO A O 1
ATOM 763 N N . ASP A 1 94 ? 9.094 -8.465 -32.279 1.00 34.34 94 ASP A N 1
ATOM 764 C CA . ASP A 1 94 ? 7.936 -9.343 -32.475 1.00 34.34 94 ASP A CA 1
ATOM 765 C C . ASP A 1 94 ? 6.665 -8.486 -32.532 1.00 34.34 94 ASP A C 1
ATOM 767 O O . ASP A 1 94 ? 6.196 -7.961 -31.523 1.00 34.34 94 ASP A O 1
ATOM 771 N N . MET A 1 95 ? 6.108 -8.298 -33.728 1.00 36.47 95 MET A N 1
ATOM 772 C CA . MET A 1 95 ? 4.861 -7.561 -33.907 1.00 36.47 95 MET A CA 1
ATOM 773 C C . MET A 1 95 ? 3.677 -8.425 -33.463 1.00 36.47 95 MET A C 1
ATOM 775 O O . MET A 1 95 ? 3.439 -9.495 -34.020 1.00 36.47 95 MET A O 1
ATOM 779 N N . VAL A 1 96 ? 2.860 -7.922 -32.536 1.00 38.41 96 VAL A N 1
ATOM 780 C CA . VAL A 1 96 ? 1.533 -8.487 -32.241 1.00 38.41 96 VAL A CA 1
ATOM 781 C C . VAL A 1 96 ? 0.477 -7.459 -32.651 1.00 38.41 96 VAL A C 1
ATOM 783 O O . VAL A 1 96 ? 0.458 -6.335 -32.156 1.00 38.41 96 VAL A O 1
ATOM 786 N N . HIS A 1 97 ? -0.385 -7.826 -33.605 1.00 35.12 97 HIS A N 1
ATOM 787 C CA . HIS A 1 97 ? -1.457 -6.974 -34.152 1.00 35.12 97 HIS A CA 1
ATOM 788 C C . HIS A 1 97 ? -1.008 -5.599 -34.689 1.00 35.12 97 HIS A C 1
ATOM 790 O O . HIS A 1 97 ? -1.715 -4.603 -34.537 1.00 35.12 97 HIS A O 1
ATOM 796 N N . GLY A 1 98 ? 0.157 -5.533 -35.339 1.00 38.53 98 GLY A N 1
ATOM 797 C CA . GLY A 1 98 ? 0.592 -4.329 -36.057 1.00 38.53 98 GLY A CA 1
ATOM 798 C C . GLY A 1 98 ? 0.995 -3.151 -35.164 1.00 38.53 98 GLY A C 1
ATOM 799 O O . GLY A 1 98 ? 1.106 -2.034 -35.662 1.00 38.53 98 GLY A O 1
ATOM 800 N N . ARG A 1 99 ? 1.215 -3.375 -33.861 1.00 33.56 99 ARG A N 1
ATOM 801 C CA . ARG A 1 99 ? 1.788 -2.380 -32.945 1.00 33.56 99 ARG A CA 1
ATOM 802 C C . ARG A 1 99 ? 3.187 -2.808 -32.522 1.00 33.56 99 ARG A C 1
ATOM 804 O O . ARG A 1 99 ? 3.406 -3.980 -32.219 1.00 33.56 99 ARG A O 1
ATOM 811 N N . GLU A 1 100 ? 4.113 -1.852 -32.497 1.00 34.22 100 GLU A N 1
ATOM 812 C CA . GLU A 1 100 ? 5.432 -2.037 -31.895 1.00 34.22 100 GLU A CA 1
ATOM 813 C C . GLU A 1 100 ? 5.261 -2.423 -30.426 1.00 34.22 100 GLU A C 1
ATOM 815 O O . GLU A 1 100 ? 4.739 -1.652 -29.618 1.00 34.22 100 GLU A O 1
ATOM 820 N N . VAL A 1 101 ? 5.704 -3.624 -30.071 1.00 34.88 101 VAL A N 1
ATOM 821 C CA . VAL A 1 101 ? 5.835 -4.037 -28.678 1.00 34.88 101 VAL A CA 1
ATOM 822 C C . VAL A 1 101 ? 7.302 -3.852 -28.329 1.00 34.88 101 VAL A C 1
ATOM 824 O O . VAL A 1 101 ? 8.154 -4.685 -28.631 1.00 34.88 101 VAL A O 1
ATOM 827 N N . SER A 1 102 ? 7.637 -2.709 -27.728 1.00 34.47 102 SER A N 1
ATOM 828 C CA . SER A 1 102 ? 8.916 -2.606 -27.035 1.00 34.47 102 SER A CA 1
ATOM 829 C C . SER A 1 102 ? 8.914 -3.684 -25.952 1.00 34.47 102 SER A C 1
ATOM 831 O O . SER A 1 102 ? 8.050 -3.658 -25.075 1.00 34.47 102 SER A O 1
ATOM 833 N N . PHE A 1 103 ? 9.889 -4.603 -25.969 1.00 36.59 103 PHE A N 1
ATOM 834 C CA . PHE A 1 103 ? 10.259 -5.427 -24.806 1.00 36.59 103 PHE A CA 1
ATOM 835 C C . PHE A 1 103 ? 10.855 -4.547 -23.696 1.00 36.59 103 PHE A C 1
ATOM 837 O O . PHE A 1 103 ? 11.956 -4.756 -23.191 1.00 36.59 103 PHE A O 1
ATOM 844 N N . THR A 1 104 ? 10.145 -3.487 -23.350 1.00 44.28 104 THR A N 1
ATOM 845 C CA . THR A 1 104 ? 10.247 -2.831 -22.070 1.00 44.28 104 THR A CA 1
ATOM 846 C C . THR A 1 104 ? 9.889 -3.899 -21.052 1.00 44.28 104 THR A C 1
ATOM 848 O O . THR A 1 104 ? 8.833 -4.520 -21.169 1.00 44.28 104 THR A O 1
ATOM 851 N N . LYS A 1 105 ? 10.785 -4.196 -20.111 1.00 46.69 105 LYS A N 1
ATOM 852 C CA . LYS A 1 105 ? 10.525 -5.212 -19.091 1.00 46.69 105 LYS A CA 1
ATOM 853 C C . LYS A 1 105 ? 9.357 -4.732 -18.231 1.00 46.69 105 LYS A C 1
ATOM 855 O O . LYS A 1 105 ? 9.551 -3.966 -17.299 1.00 46.69 105 LYS A O 1
ATOM 860 N N . LEU A 1 106 ? 8.142 -5.131 -18.591 1.00 56.88 106 LEU A N 1
ATOM 861 C CA . LEU A 1 106 ? 6.940 -4.791 -17.848 1.00 56.88 106 LEU A CA 1
ATOM 862 C C . LEU A 1 106 ? 6.990 -5.491 -16.488 1.00 56.88 106 LEU A C 1
ATOM 864 O O . LEU A 1 106 ? 7.479 -6.616 -16.378 1.00 56.88 106 LEU A O 1
ATOM 868 N N . VAL A 1 107 ? 6.469 -4.817 -15.463 1.00 64.12 107 VAL A N 1
ATOM 869 C CA . VAL A 1 107 ? 6.314 -5.382 -14.116 1.00 64.12 107 VAL A CA 1
ATOM 870 C C . VAL A 1 107 ? 5.561 -6.701 -14.226 1.00 64.12 107 VAL A C 1
ATOM 872 O O . VAL A 1 107 ? 4.523 -6.757 -14.890 1.00 64.12 107 VAL A O 1
ATOM 875 N N . ASN A 1 108 ? 6.081 -7.745 -13.587 1.00 74.75 108 ASN A N 1
ATOM 876 C CA . ASN A 1 108 ? 5.542 -9.091 -13.607 1.00 74.75 108 ASN A CA 1
ATOM 877 C C . ASN A 1 108 ? 4.115 -9.089 -13.035 1.00 74.75 108 ASN A C 1
ATOM 879 O O . ASN A 1 108 ? 3.927 -8.982 -11.814 1.00 74.75 108 ASN A O 1
ATOM 883 N N . PRO A 1 109 ? 3.085 -9.258 -13.882 1.00 76.06 109 PRO A N 1
ATOM 884 C CA . PRO A 1 109 ? 1.709 -9.130 -13.427 1.00 76.06 109 PRO A CA 1
ATOM 885 C C . PRO A 1 109 ? 1.312 -10.243 -12.457 1.00 76.06 109 PRO A C 1
ATOM 887 O O . PRO A 1 109 ? 0.456 -10.037 -11.597 1.00 76.06 109 PRO A O 1
ATOM 890 N N . ASN A 1 110 ? 1.980 -11.398 -12.533 1.00 82.75 110 ASN A N 1
ATOM 891 C CA . ASN A 1 110 ? 1.714 -12.531 -11.656 1.00 82.75 110 ASN A CA 1
ATOM 892 C C . ASN A 1 110 ? 2.024 -12.207 -10.193 1.00 82.75 110 ASN A C 1
ATOM 894 O O . ASN A 1 110 ? 1.285 -12.653 -9.322 1.00 82.75 110 ASN A O 1
ATOM 898 N N . LEU A 1 111 ? 3.058 -11.401 -9.917 1.00 85.75 111 LEU A N 1
ATOM 899 C CA . LEU A 1 111 ? 3.384 -10.979 -8.550 1.00 85.75 111 LEU A CA 1
ATOM 900 C C . LEU A 1 111 ? 2.282 -10.095 -7.966 1.00 85.75 111 LEU A C 1
ATOM 902 O O . LEU A 1 111 ? 1.909 -10.241 -6.805 1.00 85.75 111 LEU A O 1
ATOM 906 N N . THR A 1 112 ? 1.700 -9.217 -8.787 1.00 81.81 112 THR A N 1
ATOM 907 C CA . THR A 1 112 ? 0.609 -8.360 -8.314 1.00 81.81 112 THR A CA 1
ATOM 908 C C . THR A 1 112 ? -0.689 -9.145 -8.138 1.00 81.81 112 THR A C 1
ATOM 910 O O . THR A 1 112 ? -1.395 -8.960 -7.147 1.00 81.81 112 THR A O 1
ATOM 913 N N . VAL A 1 113 ? -0.995 -10.059 -9.062 1.00 86.31 113 VAL A N 1
ATOM 914 C CA . VAL A 1 113 ? -2.139 -10.969 -8.924 1.00 86.31 113 VAL A CA 1
ATOM 915 C C . VAL A 1 113 ? -1.981 -11.853 -7.686 1.00 86.31 113 VAL A C 1
ATOM 917 O O . VAL A 1 113 ? -2.960 -12.055 -6.973 1.00 86.31 113 VAL A O 1
ATOM 920 N N . ALA A 1 114 ? -0.773 -12.343 -7.396 1.00 89.06 114 ALA A N 1
ATOM 921 C CA . ALA A 1 114 ? -0.484 -13.109 -6.186 1.00 89.06 114 ALA A CA 1
ATOM 922 C C . ALA A 1 114 ? -0.744 -12.277 -4.924 1.00 89.06 114 ALA A C 1
ATOM 924 O O . ALA A 1 114 ? -1.554 -12.691 -4.100 1.00 89.06 114 ALA A O 1
ATOM 925 N N . LEU A 1 115 ? -0.185 -11.063 -4.828 1.00 88.69 115 LEU A N 1
ATOM 926 C CA . LEU A 1 115 ? -0.429 -10.172 -3.687 1.00 88.69 115 LEU A CA 1
ATOM 927 C C . LEU A 1 115 ? -1.924 -9.865 -3.500 1.00 88.69 115 LEU A C 1
ATOM 929 O O . LEU A 1 115 ? -2.418 -9.804 -2.380 1.00 88.69 115 LEU A O 1
ATOM 933 N N . ALA A 1 116 ? -2.670 -9.686 -4.588 1.00 88.50 116 ALA A N 1
ATOM 934 C CA . ALA A 1 116 ? -4.108 -9.448 -4.529 1.00 88.50 116 ALA A CA 1
ATOM 935 C C . ALA A 1 116 ? -4.923 -10.714 -4.173 1.00 88.50 116 ALA A C 1
ATOM 937 O O . ALA A 1 116 ? -5.979 -10.620 -3.543 1.00 88.50 116 ALA A O 1
ATOM 938 N N . LYS A 1 117 ? -4.449 -11.918 -4.497 1.00 90.12 117 LYS A N 1
ATOM 939 C CA . LYS A 1 117 ? -5.049 -13.159 -3.980 1.00 90.12 117 LYS A CA 1
ATOM 940 C C . LYS A 1 117 ? -4.780 -13.314 -2.486 1.00 90.12 117 LYS A C 1
ATOM 942 O O . LYS A 1 117 ? -5.733 -13.471 -1.729 1.00 90.12 117 LYS A O 1
ATOM 947 N N . GLU A 1 118 ? -3.532 -13.138 -2.062 1.00 90.31 118 GLU A N 1
ATOM 948 C CA . GLU A 1 118 ? -3.131 -13.166 -0.649 1.00 90.31 118 GLU A CA 1
ATOM 949 C C . GLU A 1 118 ? -3.897 -12.126 0.180 1.00 90.31 118 GLU A C 1
ATOM 951 O O . GLU A 1 118 ? -4.389 -12.425 1.264 1.00 90.31 118 GLU A O 1
ATOM 956 N N . ALA A 1 119 ? -4.075 -10.910 -0.343 1.00 90.44 119 ALA A N 1
ATOM 957 C CA . ALA A 1 119 ? -4.882 -9.880 0.302 1.00 90.44 119 ALA A CA 1
ATOM 958 C C . ALA A 1 119 ? -6.357 -10.290 0.419 1.00 90.44 119 ALA A C 1
ATOM 960 O O . ALA A 1 119 ? -6.983 -10.045 1.449 1.00 90.44 119 ALA A O 1
ATOM 961 N N . SER A 1 120 ? -6.917 -10.949 -0.600 1.00 90.19 120 SER A N 1
ATOM 962 C CA . SER A 1 120 ? -8.290 -11.455 -0.536 1.00 90.19 120 SER A CA 1
ATOM 963 C C . SER A 1 120 ? -8.437 -12.557 0.514 1.00 90.19 120 SER A C 1
ATOM 965 O O . SER A 1 120 ? -9.442 -12.579 1.221 1.00 90.19 120 SER A O 1
ATOM 967 N N . GLU A 1 121 ? -7.472 -13.468 0.610 1.00 90.81 121 GLU A N 1
ATOM 968 C CA . GLU A 1 121 ? -7.457 -14.537 1.614 1.00 90.81 121 GLU A CA 1
ATOM 969 C C . GLU A 1 121 ? -7.325 -13.958 3.024 1.00 90.81 121 GLU A C 1
ATOM 971 O O . GLU A 1 121 ? -8.130 -14.277 3.899 1.00 90.81 121 GLU A O 1
ATOM 976 N N . LEU A 1 122 ? -6.397 -13.016 3.211 1.00 92.19 122 LEU A N 1
ATOM 977 C CA . LEU A 1 122 ? -6.212 -12.297 4.465 1.00 92.19 122 LEU A CA 1
ATOM 978 C C . LEU A 1 122 ? -7.499 -11.588 4.900 1.00 92.19 122 LEU A C 1
ATOM 980 O O . LEU A 1 122 ? -7.903 -11.710 6.051 1.00 92.19 122 LEU A O 1
ATOM 984 N N . LEU A 1 123 ? -8.168 -10.853 4.006 1.00 92.12 123 LEU A N 1
ATOM 985 C CA . LEU A 1 123 ? -9.414 -10.155 4.344 1.00 92.12 123 LEU A CA 1
ATOM 986 C C . LEU A 1 123 ? -10.525 -11.113 4.790 1.00 92.12 123 LEU A C 1
ATOM 988 O O . LEU A 1 123 ? -11.304 -10.762 5.675 1.00 92.12 123 LEU A O 1
ATOM 992 N N . GLU A 1 124 ? -10.613 -12.303 4.193 1.00 91.69 124 GLU A N 1
ATOM 993 C CA . GLU A 1 124 ? -11.577 -13.323 4.609 1.00 91.69 124 GLU A CA 1
ATOM 994 C C . GLU A 1 124 ? -11.213 -13.936 5.961 1.00 91.69 124 GLU A C 1
ATOM 996 O O . GLU A 1 124 ? -12.068 -14.031 6.841 1.00 91.69 124 GLU A O 1
ATOM 1001 N N . GLU A 1 125 ? -9.944 -14.282 6.172 1.00 92.56 125 GLU A N 1
ATOM 1002 C CA . GLU A 1 125 ? -9.466 -14.802 7.453 1.00 92.56 125 GLU A CA 1
ATOM 1003 C C . GLU A 1 125 ? -9.714 -13.798 8.584 1.00 92.56 125 GLU A C 1
ATOM 1005 O O . GLU A 1 125 ? -10.215 -14.149 9.658 1.00 92.56 125 GLU A O 1
ATOM 1010 N N . LEU A 1 126 ? -9.446 -12.519 8.316 1.00 91.88 126 LEU A N 1
ATOM 1011 C CA . LEU A 1 126 ? -9.626 -11.437 9.268 1.00 91.88 126 LEU A CA 1
ATOM 1012 C C . LEU A 1 126 ? -11.074 -11.219 9.673 1.00 91.88 126 LEU A C 1
ATOM 1014 O O . LEU A 1 126 ? -11.277 -10.567 10.686 1.00 91.88 126 LEU A O 1
ATOM 1018 N N . LYS A 1 127 ? -12.082 -11.775 8.994 1.00 90.31 127 LYS A N 1
ATOM 1019 C CA . LYS A 1 127 ? -13.466 -11.757 9.505 1.00 90.31 127 LYS A CA 1
ATOM 1020 C C . LYS A 1 127 ? -13.613 -12.593 10.774 1.00 90.31 127 LYS A C 1
ATOM 1022 O O . LYS A 1 127 ? -14.433 -12.273 11.636 1.00 90.31 127 LYS A O 1
ATOM 1027 N N . HIS A 1 128 ? -12.789 -13.628 10.917 1.00 91.19 128 HIS A N 1
ATOM 1028 C CA . HIS A 1 128 ? -12.887 -14.622 11.981 1.00 91.19 128 HIS A CA 1
ATOM 1029 C C . HIS A 1 128 ? -11.716 -14.530 12.965 1.00 91.19 128 HIS A C 1
ATOM 1031 O O . HIS A 1 128 ? -11.939 -14.533 14.174 1.00 91.19 128 HIS A O 1
ATOM 1037 N N . PHE A 1 129 ? -10.491 -14.297 12.490 1.00 91.06 129 PHE A N 1
ATOM 1038 C CA . PHE A 1 129 ? -9.267 -14.368 13.297 1.00 91.06 129 PHE A CA 1
ATOM 1039 C C . PHE A 1 129 ? -8.528 -13.024 13.408 1.00 91.06 129 PHE A C 1
ATOM 1041 O O . PHE A 1 129 ? -8.632 -12.178 12.514 1.00 91.06 129 PHE A O 1
ATOM 1048 N N . PRO A 1 130 ? -7.853 -12.740 14.538 1.00 88.25 130 PRO A N 1
ATOM 1049 C CA . PRO A 1 130 ? -7.108 -11.496 14.703 1.00 88.25 130 PRO A CA 1
ATOM 1050 C C . PRO A 1 130 ? -5.887 -11.445 13.774 1.00 88.25 130 PRO A C 1
ATOM 1052 O O . PRO A 1 130 ? -5.289 -12.466 13.444 1.00 88.25 130 PRO A O 1
ATOM 1055 N N . LEU A 1 131 ? -5.485 -10.233 13.389 1.00 90.94 131 LEU A N 1
ATOM 1056 C CA . LEU A 1 131 ? -4.271 -10.009 12.607 1.00 90.94 131 LEU A CA 1
ATOM 1057 C C . LEU A 1 131 ? -3.026 -10.348 13.440 1.00 90.94 131 LEU A C 1
ATOM 1059 O O . LEU A 1 131 ? -2.934 -9.970 14.607 1.00 90.94 131 LEU A O 1
ATOM 1063 N N . THR A 1 132 ? -2.049 -11.026 12.835 1.00 91.69 132 THR A N 1
ATOM 1064 C CA . THR A 1 132 ? -0.821 -11.463 13.516 1.00 91.69 132 THR A CA 1
ATOM 1065 C C . THR A 1 132 ? 0.433 -10.913 12.838 1.00 91.69 132 THR A C 1
ATOM 1067 O O . THR A 1 132 ? 0.409 -10.514 11.673 1.00 91.69 132 THR A O 1
ATOM 1070 N N . ASN A 1 133 ? 1.572 -10.946 13.539 1.00 89.62 133 ASN A N 1
ATOM 1071 C CA . ASN A 1 133 ? 2.871 -10.594 12.949 1.00 89.62 133 ASN A CA 1
ATOM 1072 C C . ASN A 1 133 ? 3.247 -11.496 11.756 1.00 89.62 133 ASN A C 1
ATOM 1074 O O . ASN A 1 133 ? 3.971 -11.048 10.871 1.00 89.62 133 ASN A O 1
ATOM 1078 N N . ASN A 1 134 ? 2.757 -12.740 11.700 1.00 90.25 134 ASN A N 1
ATOM 1079 C CA . ASN A 1 134 ? 3.013 -13.625 10.561 1.00 90.25 134 ASN A CA 1
ATOM 1080 C C . ASN A 1 134 ? 2.332 -13.105 9.292 1.00 90.25 134 ASN A C 1
ATOM 1082 O O . ASN A 1 134 ? 2.975 -13.055 8.246 1.00 90.25 134 ASN A O 1
ATOM 1086 N N . HIS A 1 135 ? 1.088 -12.624 9.397 1.00 91.31 135 HIS A N 1
ATOM 1087 C CA . HIS A 1 135 ? 0.383 -12.002 8.270 1.00 91.31 135 HIS A CA 1
ATOM 1088 C C . HIS A 1 135 ? 1.151 -10.781 7.752 1.00 91.31 135 HIS A C 1
ATOM 1090 O O . HIS A 1 135 ? 1.342 -10.628 6.549 1.00 91.31 135 HIS A O 1
ATOM 1096 N N . ILE A 1 136 ? 1.678 -9.954 8.663 1.00 91.38 136 ILE A N 1
ATOM 1097 C CA . ILE A 1 136 ? 2.496 -8.790 8.298 1.00 91.38 136 ILE A CA 1
ATOM 1098 C C . ILE A 1 136 ? 3.754 -9.205 7.529 1.00 91.38 136 ILE A C 1
ATOM 1100 O O . ILE A 1 136 ? 4.066 -8.589 6.514 1.00 91.38 136 ILE A O 1
ATOM 1104 N N . ARG A 1 137 ? 4.454 -10.258 7.969 1.00 91.00 137 ARG A N 1
ATOM 1105 C CA . ARG A 1 137 ? 5.666 -10.748 7.291 1.00 91.00 137 ARG A CA 1
ATOM 1106 C C . ARG A 1 137 ? 5.379 -11.262 5.881 1.00 91.00 137 ARG A C 1
ATOM 1108 O O . ARG A 1 137 ? 6.186 -11.016 4.990 1.00 91.00 137 ARG A O 1
ATOM 1115 N N . LEU A 1 138 ? 4.253 -11.949 5.677 1.00 90.44 138 LEU A N 1
ATOM 1116 C CA . LEU A 1 138 ? 3.838 -12.423 4.352 1.00 90.44 138 LEU A CA 1
ATOM 1117 C C . LEU A 1 138 ? 3.546 -11.248 3.414 1.00 90.44 138 LEU A C 1
ATOM 1119 O O . LEU A 1 138 ? 4.129 -11.170 2.337 1.00 90.44 138 LEU A O 1
ATOM 1123 N N . VAL A 1 139 ? 2.761 -10.271 3.875 1.00 91.31 139 VAL A N 1
ATOM 1124 C CA . VAL A 1 139 ? 2.467 -9.060 3.094 1.00 91.31 139 VAL A CA 1
ATOM 1125 C C . VAL A 1 139 ? 3.742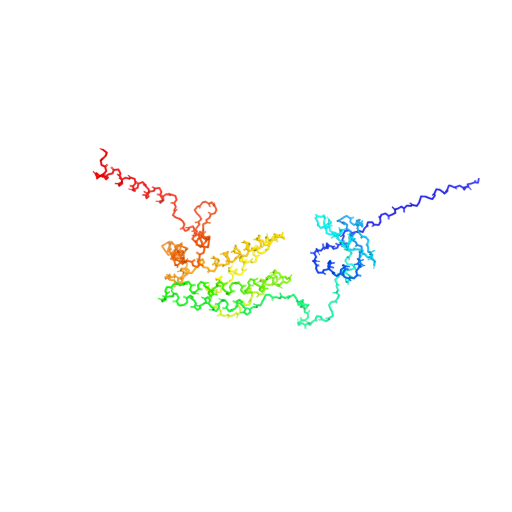 -8.275 2.777 1.00 91.31 139 VAL A C 1
ATOM 1127 O O . VAL A 1 139 ? 3.939 -7.847 1.644 1.00 91.31 139 VAL A O 1
ATOM 1130 N N . GLN A 1 140 ? 4.639 -8.098 3.752 1.00 91.44 140 GLN A N 1
ATOM 1131 C CA . GLN A 1 140 ? 5.927 -7.429 3.540 1.00 91.44 140 GLN A CA 1
ATOM 1132 C C . GLN A 1 140 ? 6.784 -8.146 2.494 1.00 91.44 140 GLN A C 1
ATOM 1134 O O . GLN A 1 140 ? 7.438 -7.473 1.702 1.00 91.44 140 GLN A O 1
ATOM 1139 N N . LYS A 1 141 ? 6.763 -9.484 2.470 1.00 91.88 141 LYS A N 1
ATOM 1140 C CA . LYS A 1 141 ? 7.468 -10.277 1.462 1.00 91.88 141 LYS A CA 1
ATOM 1141 C C . LYS A 1 141 ? 6.891 -10.039 0.064 1.00 91.88 141 LYS A C 1
ATOM 1143 O O . LYS A 1 141 ? 7.648 -9.669 -0.823 1.00 91.88 141 LYS A O 1
ATOM 1148 N N . GLY A 1 142 ? 5.572 -10.155 -0.115 1.00 89.25 142 GLY A N 1
ATOM 1149 C CA . GLY A 1 142 ? 4.935 -9.893 -1.414 1.00 89.25 142 GLY A CA 1
ATOM 1150 C C . GLY A 1 142 ? 5.164 -8.458 -1.910 1.00 89.25 142 GLY A C 1
ATOM 1151 O O . GLY A 1 142 ? 5.392 -8.222 -3.095 1.00 89.25 142 GLY A O 1
ATOM 1152 N N . ILE A 1 143 ? 5.187 -7.491 -0.988 1.00 90.56 143 ILE A N 1
ATOM 1153 C CA . ILE A 1 143 ? 5.560 -6.099 -1.264 1.00 90.56 143 ILE A CA 1
ATOM 1154 C C . ILE A 1 143 ? 7.024 -5.975 -1.721 1.00 90.56 143 ILE A C 1
ATOM 1156 O O . ILE A 1 143 ? 7.285 -5.252 -2.683 1.00 90.56 143 ILE A O 1
ATOM 1160 N N . ASP A 1 144 ? 7.974 -6.636 -1.050 1.00 89.56 144 ASP A N 1
ATOM 1161 C CA . ASP A 1 144 ? 9.400 -6.589 -1.416 1.00 89.56 144 ASP A CA 1
ATOM 1162 C C . ASP A 1 144 ? 9.650 -7.261 -2.775 1.00 89.56 144 ASP A C 1
ATOM 1164 O O . ASP A 1 144 ? 10.412 -6.722 -3.575 1.00 89.56 144 ASP A O 1
ATOM 1168 N N . ASP A 1 145 ? 8.947 -8.357 -3.080 1.00 88.56 145 ASP A N 1
ATOM 1169 C CA . ASP A 1 145 ? 9.024 -9.056 -4.370 1.00 88.56 145 ASP A CA 1
ATOM 1170 C C . ASP A 1 145 ? 8.567 -8.145 -5.526 1.00 88.56 145 ASP A C 1
ATOM 1172 O O . ASP A 1 145 ? 9.267 -8.008 -6.534 1.00 88.56 145 ASP A O 1
ATOM 1176 N N . ILE A 1 146 ? 7.435 -7.444 -5.363 1.00 84.50 146 ILE A N 1
ATOM 1177 C CA . ILE A 1 146 ? 6.957 -6.455 -6.344 1.00 84.50 146 ILE A CA 1
ATOM 1178 C C . ILE A 1 146 ? 7.931 -5.278 -6.453 1.00 84.50 146 ILE A C 1
ATOM 1180 O O . ILE A 1 146 ? 8.231 -4.830 -7.557 1.00 84.50 146 ILE A O 1
ATOM 1184 N N . LEU A 1 147 ? 8.448 -4.772 -5.330 1.00 82.38 147 LEU A N 1
ATOM 1185 C CA . LEU A 1 147 ? 9.396 -3.656 -5.324 1.00 82.38 147 LEU A CA 1
ATOM 1186 C C . LEU A 1 147 ? 10.705 -4.010 -6.038 1.00 82.38 147 LEU A C 1
ATOM 1188 O O . LEU A 1 147 ? 11.257 -3.172 -6.754 1.00 82.38 147 LEU A O 1
ATOM 1192 N N . ALA A 1 148 ? 11.213 -5.225 -5.838 1.00 82.44 148 ALA A N 1
ATOM 1193 C CA . ALA A 1 148 ? 12.415 -5.721 -6.492 1.00 82.44 148 ALA A CA 1
ATOM 1194 C C . ALA A 1 148 ? 12.216 -5.849 -8.008 1.00 82.44 148 ALA A C 1
ATOM 1196 O O . ALA A 1 148 ? 13.063 -5.387 -8.774 1.00 82.44 148 ALA A O 1
ATOM 1197 N N . ASP A 1 149 ? 11.084 -6.409 -8.438 1.00 78.50 149 ASP A N 1
ATOM 1198 C CA . ASP A 1 149 ? 10.740 -6.526 -9.855 1.00 78.50 149 ASP A CA 1
ATOM 1199 C C . ASP A 1 149 ? 10.576 -5.148 -10.515 1.00 78.50 149 ASP A C 1
ATOM 1201 O O . ASP A 1 149 ? 11.169 -4.872 -11.561 1.00 78.50 149 ASP A O 1
ATOM 1205 N N . PHE A 1 150 ? 9.880 -4.233 -9.839 1.00 75.44 150 PHE A N 1
ATOM 1206 C CA . PHE A 1 150 ? 9.639 -2.878 -10.323 1.00 75.44 150 PHE A CA 1
ATOM 1207 C C . PHE A 1 150 ? 10.927 -2.052 -10.452 1.00 75.44 150 PHE A C 1
ATOM 1209 O O . PHE A 1 150 ? 11.101 -1.337 -11.435 1.00 75.44 150 PHE A O 1
ATOM 1216 N N . LYS A 1 151 ? 11.871 -2.175 -9.506 1.00 74.94 151 LYS A N 1
ATOM 1217 C CA . LYS A 1 151 ? 13.202 -1.538 -9.599 1.00 74.94 151 LYS A CA 1
ATOM 1218 C C . LYS A 1 151 ? 14.047 -2.073 -10.756 1.00 74.94 151 LYS A C 1
ATOM 1220 O O . LYS A 1 151 ? 14.978 -1.398 -11.182 1.00 74.94 151 LYS A O 1
ATOM 1225 N N . GLY A 1 152 ? 13.752 -3.282 -11.229 1.00 69.75 152 GLY A N 1
ATOM 1226 C CA . GLY A 1 152 ? 14.406 -3.889 -12.381 1.00 69.75 152 GLY A CA 1
ATOM 1227 C C . GLY A 1 152 ? 13.752 -3.559 -13.726 1.00 69.75 152 GLY A C 1
ATOM 1228 O O . GLY A 1 152 ? 14.256 -4.045 -14.737 1.00 69.75 152 GLY A O 1
ATOM 1229 N N . SER A 1 153 ? 12.643 -2.807 -13.753 1.00 65.19 153 SER A N 1
ATOM 1230 C CA . SER A 1 153 ? 11.969 -2.364 -14.981 1.00 65.19 153 SER A CA 1
ATOM 1231 C C . SER A 1 153 ? 12.644 -1.120 -15.566 1.00 65.19 153 SER A C 1
ATOM 1233 O O . SER A 1 153 ? 13.002 -0.195 -14.837 1.00 65.19 153 SER A O 1
ATOM 1235 N N . THR A 1 154 ? 12.781 -1.083 -16.893 1.00 60.75 154 THR A N 1
ATOM 1236 C CA . THR A 1 154 ? 13.318 0.064 -17.642 1.00 60.75 154 THR A CA 1
ATOM 1237 C C . THR A 1 154 ? 12.294 1.182 -17.858 1.00 60.75 154 THR A C 1
ATOM 1239 O O . THR A 1 154 ? 12.692 2.314 -18.111 1.00 60.75 154 THR A O 1
ATOM 1242 N N . ASP A 1 155 ? 10.995 0.896 -17.714 1.00 64.56 155 ASP A N 1
ATOM 1243 C CA . ASP A 1 155 ? 9.915 1.885 -17.790 1.00 64.56 155 ASP A CA 1
ATOM 1244 C C . ASP A 1 155 ? 8.911 1.647 -16.660 1.00 64.56 155 ASP A C 1
ATOM 1246 O O . ASP A 1 155 ? 8.086 0.722 -16.657 1.00 64.56 155 ASP A O 1
ATOM 1250 N N . MET A 1 156 ? 9.021 2.499 -15.650 1.00 64.81 156 MET A N 1
ATOM 1251 C CA . MET A 1 156 ? 8.176 2.435 -14.469 1.00 64.81 156 MET A CA 1
ATOM 1252 C C . MET A 1 156 ? 6.734 2.866 -14.765 1.00 64.81 156 MET A C 1
ATOM 1254 O O . MET A 1 156 ? 5.820 2.407 -14.086 1.00 64.81 156 MET A O 1
ATOM 1258 N N . GLU A 1 157 ? 6.494 3.730 -15.753 1.00 63.19 157 GLU A N 1
ATOM 1259 C CA . GLU A 1 157 ? 5.160 4.276 -16.025 1.00 63.19 157 GLU A CA 1
ATOM 1260 C C . GLU A 1 157 ? 4.296 3.264 -16.772 1.00 63.19 157 GLU A C 1
ATOM 1262 O O . GLU A 1 157 ? 3.180 2.958 -16.341 1.00 63.19 157 GLU A O 1
ATOM 1267 N N . LEU A 1 158 ? 4.853 2.663 -17.827 1.00 63.12 158 LEU A N 1
ATOM 1268 C CA . LEU A 1 158 ? 4.215 1.571 -18.565 1.00 63.12 158 LEU A CA 1
ATOM 1269 C C . LEU A 1 158 ? 4.001 0.338 -17.677 1.00 63.12 158 LEU A C 1
ATOM 1271 O O . LEU A 1 158 ? 2.951 -0.307 -17.747 1.00 63.12 158 LEU A O 1
ATOM 1275 N N . GLY A 1 159 ? 4.952 0.052 -16.780 1.00 64.69 159 GLY A N 1
ATOM 1276 C CA . GLY A 1 159 ? 4.828 -1.012 -15.785 1.00 64.69 159 GLY A CA 1
ATOM 1277 C C . GLY A 1 159 ? 3.608 -0.856 -14.868 1.00 64.69 159 GLY A C 1
ATOM 1278 O O . GLY A 1 159 ? 2.937 -1.842 -14.571 1.00 64.69 159 GLY A O 1
ATOM 1279 N N . LEU A 1 160 ? 3.265 0.371 -14.462 1.00 67.12 160 LEU A N 1
ATOM 1280 C CA . LEU A 1 160 ? 2.100 0.635 -13.604 1.00 67.12 160 LEU A CA 1
ATOM 1281 C C . LEU A 1 160 ? 0.775 0.466 -14.326 1.00 67.12 160 LEU A C 1
ATOM 1283 O O . LEU A 1 160 ? -0.159 -0.101 -13.760 1.00 67.12 160 LEU A O 1
ATOM 1287 N N . VAL A 1 161 ? 0.689 0.974 -15.556 1.00 65.31 161 VAL A N 1
ATOM 1288 C CA . VAL A 1 161 ? -0.525 0.863 -16.371 1.00 65.31 161 VAL A CA 1
ATOM 1289 C C . VAL A 1 161 ? -0.861 -0.609 -16.588 1.00 65.31 161 VAL A C 1
ATOM 1291 O O . VAL A 1 161 ? -2.003 -1.010 -16.361 1.00 65.31 161 VAL A O 1
ATOM 1294 N N . ASN A 1 162 ? 0.151 -1.424 -16.899 1.00 66.69 162 ASN A N 1
ATOM 1295 C CA . ASN A 1 162 ? -0.004 -2.867 -17.053 1.00 66.69 162 ASN A CA 1
ATOM 1296 C C . ASN A 1 162 ? -0.540 -3.530 -15.773 1.00 66.69 162 ASN A C 1
ATOM 1298 O O . ASN A 1 162 ? -1.493 -4.303 -15.816 1.00 66.69 162 ASN A O 1
ATOM 1302 N N . VAL A 1 163 ? 0.018 -3.185 -14.610 1.00 68.81 163 VAL A N 1
ATOM 1303 C CA . VAL A 1 163 ? -0.436 -3.746 -13.332 1.00 68.81 163 VAL A CA 1
ATOM 1304 C C . VAL A 1 163 ? -1.896 -3.381 -13.030 1.00 68.81 163 VAL A C 1
ATOM 1306 O O . VAL A 1 163 ? -2.684 -4.246 -12.647 1.00 68.81 163 VAL A O 1
ATOM 1309 N N . ILE A 1 164 ? -2.286 -2.119 -13.234 1.00 67.44 164 ILE A N 1
ATOM 1310 C CA . ILE A 1 164 ? -3.662 -1.658 -12.994 1.00 67.44 164 ILE A CA 1
ATOM 1311 C C . ILE A 1 164 ? -4.651 -2.366 -13.930 1.00 67.44 164 ILE A C 1
ATOM 1313 O O . ILE A 1 164 ? -5.754 -2.721 -13.502 1.00 67.44 164 ILE A O 1
ATOM 1317 N N . GLU A 1 165 ? -4.267 -2.574 -15.189 1.00 68.56 165 GLU A N 1
ATOM 1318 C CA . GLU A 1 165 ? -5.095 -3.249 -16.184 1.00 68.56 165 GLU A CA 1
ATOM 1319 C C . GLU A 1 165 ? -5.239 -4.748 -15.906 1.00 68.56 165 GLU A C 1
ATOM 1321 O O . GLU A 1 165 ? -6.361 -5.261 -15.923 1.00 68.56 165 GLU A O 1
ATOM 1326 N N . VAL A 1 166 ? -4.148 -5.439 -15.569 1.00 71.12 166 VAL A N 1
ATOM 1327 C CA . VAL A 1 166 ? -4.188 -6.871 -15.245 1.00 71.12 166 VAL A CA 1
ATOM 1328 C C . VAL A 1 166 ? -5.051 -7.131 -14.013 1.00 71.12 166 VAL A C 1
ATOM 1330 O O . VAL A 1 166 ? -5.853 -8.064 -14.005 1.00 71.12 166 VAL A O 1
ATOM 1333 N N . MET A 1 167 ? -4.970 -6.274 -12.993 1.00 70.31 167 MET A N 1
ATOM 1334 C CA . MET A 1 167 ? -5.813 -6.408 -11.803 1.00 70.31 167 MET A CA 1
ATOM 1335 C C . MET A 1 167 ? -7.311 -6.295 -12.110 1.00 70.31 167 MET A C 1
ATOM 1337 O O . MET A 1 167 ? -8.094 -7.050 -11.538 1.00 70.31 167 MET A O 1
ATOM 1341 N N . ARG A 1 168 ? -7.701 -5.423 -13.052 1.00 69.69 168 ARG A N 1
ATOM 1342 C CA . ARG A 1 168 ? -9.101 -5.284 -13.497 1.00 69.69 168 ARG A CA 1
ATOM 1343 C C . ARG A 1 168 ? -9.632 -6.578 -14.123 1.00 69.69 168 ARG A C 1
ATOM 1345 O O . ARG A 1 168 ? -10.818 -6.868 -14.022 1.00 69.69 168 ARG A O 1
ATOM 1352 N N . GLN A 1 169 ? -8.769 -7.340 -14.793 1.00 70.75 169 GLN A N 1
ATOM 1353 C CA . GLN A 1 169 ? -9.142 -8.562 -15.514 1.00 70.75 169 GLN A CA 1
ATOM 1354 C C . GLN A 1 169 ? -9.046 -9.830 -14.649 1.00 70.75 169 GLN A C 1
ATOM 1356 O O . GLN A 1 169 ? -9.618 -10.857 -15.000 1.00 70.75 169 GLN A O 1
ATOM 1361 N N . ALA A 1 170 ? -8.359 -9.768 -13.505 1.00 73.94 170 ALA A N 1
ATOM 1362 C CA . ALA A 1 170 ? -8.052 -10.931 -12.673 1.00 73.94 170 ALA A CA 1
ATOM 1363 C C . ALA A 1 170 ? -9.233 -11.467 -11.832 1.00 73.94 170 ALA A C 1
ATOM 1365 O O . ALA A 1 170 ? -9.063 -12.456 -11.119 1.00 73.94 170 ALA A O 1
ATOM 1366 N N . GLY A 1 171 ? -10.413 -10.834 -11.882 1.00 76.25 171 GLY A N 1
ATOM 1367 C CA . GLY A 1 171 ? -11.614 -11.295 -11.167 1.00 76.25 171 GLY A CA 1
ATOM 1368 C C . GLY A 1 171 ? -11.491 -11.262 -9.637 1.00 76.25 171 GLY A C 1
ATOM 1369 O O . GLY A 1 171 ? -12.133 -12.049 -8.943 1.00 76.25 171 GLY A O 1
ATOM 1370 N N . ILE A 1 172 ? -10.635 -10.388 -9.105 1.00 82.62 172 ILE A N 1
ATOM 1371 C CA . ILE A 1 172 ? -10.356 -10.278 -7.669 1.00 82.62 172 ILE A CA 1
ATOM 1372 C C . ILE A 1 172 ? -11.443 -9.435 -6.991 1.00 82.62 172 ILE A C 1
ATOM 1374 O O . ILE A 1 172 ? -12.010 -8.527 -7.595 1.00 82.62 172 ILE A O 1
ATOM 1378 N N . LYS A 1 173 ? -11.744 -9.727 -5.718 1.00 85.31 173 LYS A N 1
ATOM 1379 C CA . LYS A 1 173 ? -12.680 -8.922 -4.919 1.00 85.31 173 LYS A CA 1
ATOM 1380 C C . LYS A 1 173 ? -12.238 -7.457 -4.883 1.00 85.31 173 LYS A C 1
ATOM 1382 O O . LYS A 1 173 ? -11.066 -7.177 -4.635 1.00 85.31 173 LYS A O 1
ATOM 1387 N N . ALA A 1 174 ? -13.197 -6.543 -5.035 1.00 85.50 174 ALA A N 1
ATOM 1388 C CA . ALA A 1 174 ? -12.946 -5.106 -5.156 1.00 85.50 174 ALA A CA 1
ATOM 1389 C C . ALA A 1 174 ? -12.094 -4.523 -4.014 1.00 85.50 174 ALA A C 1
ATOM 1391 O O . ALA A 1 174 ? -11.211 -3.707 -4.266 1.00 85.50 174 ALA A O 1
ATOM 1392 N N . ASP A 1 175 ? -12.308 -4.963 -2.770 1.00 84.25 175 ASP A N 1
ATOM 1393 C CA . ASP A 1 175 ? -11.535 -4.477 -1.618 1.00 84.25 175 ASP A CA 1
ATOM 1394 C C . ASP A 1 175 ? -10.058 -4.875 -1.704 1.00 84.25 175 ASP A C 1
ATOM 1396 O O . ASP A 1 175 ? -9.171 -4.045 -1.501 1.00 84.25 175 ASP A O 1
ATOM 1400 N N . SER A 1 176 ? -9.787 -6.127 -2.075 1.00 85.75 176 SER A N 1
ATOM 1401 C CA . SER A 1 176 ? -8.421 -6.613 -2.270 1.00 85.75 176 SER A CA 1
ATOM 1402 C C . SER A 1 176 ? -7.754 -5.947 -3.479 1.00 85.75 176 SER A C 1
ATOM 1404 O O . SER A 1 176 ? -6.607 -5.499 -3.411 1.00 85.75 176 SER A O 1
ATOM 1406 N N . GLU A 1 177 ? -8.497 -5.807 -4.579 1.00 86.62 177 GLU A N 1
ATOM 1407 C CA . GLU A 1 177 ? -8.037 -5.091 -5.765 1.00 86.62 177 GLU A CA 1
ATOM 1408 C C . GLU A 1 177 ? -7.651 -3.643 -5.418 1.00 86.62 177 GLU A C 1
ATOM 1410 O O . GLU A 1 177 ? -6.592 -3.156 -5.812 1.00 86.62 177 GLU A O 1
ATOM 1415 N N . MET A 1 178 ? -8.475 -2.957 -4.626 1.00 87.00 178 MET A N 1
ATOM 1416 C CA . MET A 1 178 ? -8.211 -1.598 -4.165 1.00 87.00 178 MET A CA 1
ATOM 1417 C C . MET A 1 178 ? -6.965 -1.523 -3.272 1.00 87.00 178 MET A C 1
ATOM 1419 O O . MET A 1 178 ? -6.136 -0.632 -3.472 1.00 87.00 178 MET A O 1
ATOM 1423 N N . MET A 1 179 ? -6.806 -2.446 -2.316 1.00 88.69 179 MET A N 1
ATOM 1424 C CA . MET A 1 179 ? -5.625 -2.510 -1.443 1.00 88.69 179 MET A CA 1
ATOM 1425 C C . MET A 1 179 ? -4.345 -2.651 -2.263 1.00 88.69 179 MET A C 1
ATOM 1427 O O . MET A 1 179 ? -3.436 -1.828 -2.146 1.00 88.69 179 MET A O 1
ATOM 1431 N N . THR A 1 180 ? -4.305 -3.634 -3.159 1.00 85.88 180 THR A N 1
ATOM 1432 C CA . THR A 1 180 ? -3.112 -3.906 -3.960 1.00 85.88 180 THR A CA 1
ATOM 1433 C C . THR A 1 180 ? -2.819 -2.778 -4.956 1.00 85.88 180 THR A C 1
ATOM 1435 O O . THR A 1 180 ? -1.663 -2.369 -5.084 1.00 85.88 180 THR A O 1
ATOM 1438 N N . LYS A 1 181 ? -3.838 -2.170 -5.586 1.00 86.44 181 LYS A N 1
ATOM 1439 C CA . LYS A 1 181 ? -3.640 -0.996 -6.459 1.00 86.44 181 LYS A CA 1
ATOM 1440 C C . LYS A 1 181 ? -3.018 0.175 -5.705 1.00 86.44 181 LYS A C 1
ATOM 1442 O O . LYS A 1 181 ? -2.069 0.779 -6.202 1.00 86.44 181 LYS A O 1
ATOM 1447 N N . ARG A 1 182 ? -3.512 0.493 -4.502 1.00 86.31 182 ARG A N 1
ATOM 1448 C CA . ARG A 1 182 ? -2.941 1.571 -3.674 1.00 86.31 182 ARG A CA 1
ATOM 1449 C C . ARG A 1 182 ? -1.487 1.287 -3.327 1.00 86.31 182 ARG A C 1
ATOM 1451 O O . ARG A 1 182 ? -0.657 2.180 -3.447 1.00 86.31 182 ARG A O 1
ATOM 1458 N N . THR A 1 183 ? -1.163 0.053 -2.950 1.00 87.06 183 THR A N 1
ATOM 1459 C CA . THR A 1 183 ? 0.215 -0.364 -2.663 1.00 87.06 183 THR A CA 1
ATOM 1460 C C . THR A 1 183 ? 1.146 -0.144 -3.854 1.00 87.06 183 THR A C 1
ATOM 1462 O O . THR A 1 183 ? 2.207 0.465 -3.694 1.00 87.06 183 THR A O 1
ATOM 1465 N N . VAL A 1 184 ? 0.735 -0.570 -5.050 1.00 82.38 184 VAL A N 1
ATOM 1466 C CA . VAL A 1 184 ? 1.527 -0.425 -6.281 1.00 82.38 184 VAL A CA 1
ATOM 1467 C C . VAL A 1 184 ? 1.672 1.045 -6.698 1.00 82.38 184 VAL A C 1
ATOM 1469 O O . VAL A 1 184 ? 2.765 1.484 -7.052 1.00 82.38 184 VAL A O 1
ATOM 1472 N N . ILE A 1 185 ? 0.608 1.846 -6.611 1.00 80.75 185 ILE A N 1
ATOM 1473 C CA . ILE A 1 185 ? 0.663 3.282 -6.938 1.00 80.75 185 ILE A CA 1
ATOM 1474 C C . ILE A 1 185 ? 1.578 4.030 -5.961 1.00 80.75 185 ILE A C 1
ATOM 1476 O O . ILE A 1 185 ? 2.436 4.809 -6.383 1.00 80.75 185 ILE A O 1
ATOM 1480 N N . SER A 1 186 ? 1.447 3.773 -4.658 1.00 82.19 186 SER A N 1
ATOM 1481 C CA . SER A 1 186 ? 2.284 4.402 -3.634 1.00 82.19 186 SER A CA 1
ATOM 1482 C C . SER A 1 186 ? 3.770 4.098 -3.821 1.00 82.19 186 SER A C 1
ATOM 1484 O O . SER A 1 186 ? 4.616 4.969 -3.606 1.00 82.19 186 SER A O 1
ATOM 1486 N N . MET A 1 187 ? 4.095 2.883 -4.268 1.00 78.62 187 MET A N 1
ATOM 1487 C CA . MET A 1 187 ? 5.452 2.506 -4.651 1.00 78.62 187 MET A CA 1
ATOM 1488 C C . MET A 1 187 ? 5.988 3.395 -5.776 1.00 78.62 187 MET A C 1
ATOM 1490 O O . MET A 1 187 ? 7.043 4.013 -5.626 1.00 78.62 187 MET A O 1
ATOM 1494 N N . ALA A 1 188 ? 5.249 3.509 -6.878 1.00 72.00 188 ALA A N 1
ATOM 1495 C CA . ALA A 1 188 ? 5.667 4.301 -8.028 1.00 72.00 188 ALA A CA 1
ATOM 1496 C C . ALA A 1 188 ? 5.851 5.785 -7.720 1.00 72.00 188 ALA A C 1
ATOM 1498 O O . ALA A 1 188 ? 6.854 6.386 -8.113 1.00 72.00 188 ALA A O 1
ATOM 1499 N N . MET A 1 189 ? 4.914 6.374 -6.973 1.00 70.12 189 MET A N 1
ATOM 1500 C CA . MET A 1 189 ? 5.023 7.767 -6.542 1.00 70.12 189 MET A CA 1
ATOM 1501 C C . MET A 1 189 ? 6.294 8.005 -5.724 1.00 70.12 189 MET A C 1
ATOM 1503 O O . MET A 1 189 ? 6.907 9.067 -5.828 1.00 70.12 189 MET A O 1
ATOM 1507 N N . LYS A 1 190 ? 6.717 7.017 -4.925 1.00 73.25 190 LYS A N 1
ATOM 1508 C CA . LYS A 1 190 ? 7.925 7.129 -4.108 1.00 73.25 190 LYS A CA 1
ATOM 1509 C C . LYS A 1 190 ? 9.213 6.899 -4.902 1.00 73.25 190 LYS A C 1
ATOM 1511 O O . LYS A 1 190 ? 10.215 7.542 -4.594 1.00 73.25 190 LYS A O 1
ATOM 1516 N N . LEU A 1 191 ? 9.197 6.020 -5.905 1.00 66.56 191 LEU A N 1
ATOM 1517 C CA . LEU A 1 191 ? 10.358 5.728 -6.755 1.00 66.56 191 LEU A CA 1
ATOM 1518 C C . LEU A 1 191 ? 10.728 6.895 -7.680 1.00 66.56 191 LEU A C 1
ATOM 1520 O O . LEU A 1 191 ? 11.911 7.201 -7.800 1.00 66.56 191 LEU A O 1
ATOM 1524 N N . ARG A 1 192 ? 9.742 7.627 -8.222 1.00 60.62 192 ARG A N 1
ATOM 1525 C CA . ARG A 1 192 ? 9.971 8.855 -9.018 1.00 60.62 192 ARG A CA 1
ATOM 1526 C C . ARG A 1 192 ? 10.738 9.960 -8.268 1.00 60.62 192 ARG A C 1
ATOM 1528 O O . ARG A 1 192 ? 11.256 10.878 -8.891 1.00 60.62 192 ARG A O 1
ATOM 1535 N N . GLY A 1 193 ? 10.805 9.896 -6.937 1.00 54.00 193 GLY A N 1
ATOM 1536 C CA . GLY A 1 193 ? 11.474 10.894 -6.098 1.00 54.00 193 GLY A CA 1
ATOM 1537 C C . GLY A 1 193 ? 12.940 10.604 -5.760 1.00 54.00 193 GLY A C 1
ATOM 1538 O O . GLY A 1 193 ? 13.522 11.356 -4.977 1.00 54.00 193 GLY A O 1
ATOM 1539 N N . LEU A 1 194 ? 13.538 9.520 -6.269 1.00 53.09 194 LEU A N 1
ATOM 1540 C CA . LEU A 1 194 ? 14.899 9.127 -5.898 1.00 53.09 194 LEU A CA 1
ATOM 1541 C C . LEU A 1 194 ? 15.956 9.676 -6.860 1.00 53.09 194 LEU A C 1
ATOM 1543 O O . LEU A 1 194 ? 15.975 9.356 -8.042 1.00 53.09 194 LEU A O 1
ATOM 1547 N N . LYS A 1 195 ? 16.881 10.465 -6.307 1.00 51.50 195 LYS A N 1
ATOM 1548 C CA . LYS A 1 195 ? 18.179 10.784 -6.916 1.00 51.50 195 LYS A CA 1
ATOM 1549 C C . LYS A 1 195 ? 19.217 9.762 -6.445 1.00 51.50 195 LYS A C 1
ATOM 1551 O O . LYS A 1 195 ? 18.999 9.104 -5.430 1.00 51.50 195 LYS A O 1
ATOM 1556 N N . ALA A 1 196 ? 20.336 9.635 -7.157 1.00 48.91 196 ALA A N 1
ATOM 1557 C CA . ALA A 1 196 ? 21.456 8.790 -6.747 1.00 48.91 196 ALA A CA 1
ATOM 1558 C C . ALA A 1 196 ? 21.947 9.201 -5.345 1.00 48.91 196 ALA A C 1
ATOM 1560 O O . ALA A 1 196 ? 22.446 10.309 -5.155 1.00 48.91 196 ALA A O 1
ATOM 1561 N N . LEU A 1 197 ? 21.752 8.325 -4.360 1.00 53.22 197 LEU A N 1
ATOM 1562 C CA . LEU A 1 197 ? 22.126 8.541 -2.964 1.00 53.22 197 LEU A CA 1
ATOM 1563 C C . LEU A 1 197 ? 23.191 7.524 -2.530 1.00 53.22 197 LEU A C 1
ATOM 1565 O O . LEU A 1 197 ? 23.422 6.514 -3.202 1.00 53.22 197 LEU A O 1
ATOM 1569 N N . SER A 1 198 ? 23.846 7.796 -1.398 1.00 57.84 198 SER A N 1
ATOM 1570 C CA . SER A 1 198 ? 24.862 6.906 -0.831 1.00 57.84 198 SER A CA 1
ATOM 1571 C C . SER A 1 198 ? 24.285 5.524 -0.471 1.00 57.84 198 SER A C 1
ATOM 1573 O O . SER A 1 198 ? 23.074 5.329 -0.365 1.00 57.84 198 SER A O 1
ATOM 1575 N N . LYS A 1 199 ? 25.152 4.528 -0.249 1.00 63.66 199 LYS A N 1
ATOM 1576 C CA . LYS A 1 199 ? 24.726 3.154 0.078 1.00 63.66 199 LYS A CA 1
ATOM 1577 C C . LYS A 1 199 ? 23.872 3.088 1.359 1.00 63.66 199 LYS A C 1
ATOM 1579 O O . LYS A 1 199 ? 22.885 2.363 1.391 1.00 63.66 199 LYS A O 1
ATOM 1584 N N . THR A 1 200 ? 24.206 3.888 2.372 1.00 65.56 200 THR A N 1
ATOM 1585 C CA . THR A 1 200 ? 23.433 4.011 3.623 1.00 65.56 200 THR A CA 1
ATOM 1586 C C . THR A 1 200 ? 22.081 4.681 3.388 1.00 65.56 200 THR A C 1
ATOM 1588 O O . THR A 1 200 ? 21.059 4.242 3.915 1.00 65.56 200 THR A O 1
ATOM 1591 N N . ASP A 1 201 ? 22.051 5.714 2.548 1.00 68.94 201 ASP A N 1
ATOM 1592 C CA . ASP A 1 201 ? 20.808 6.383 2.178 1.00 68.94 201 ASP A CA 1
ATOM 1593 C C . ASP A 1 201 ? 19.873 5.451 1.398 1.00 68.94 201 ASP A C 1
ATOM 1595 O O . ASP A 1 201 ? 18.660 5.512 1.586 1.00 68.94 201 ASP A O 1
ATOM 1599 N N . ASN A 1 202 ? 20.410 4.542 0.578 1.00 71.19 202 ASN A N 1
ATOM 1600 C CA . ASN A 1 202 ? 19.608 3.562 -0.158 1.00 71.19 202 ASN A CA 1
ATOM 1601 C C . ASN A 1 202 ? 18.836 2.608 0.767 1.00 71.19 202 ASN A C 1
ATOM 1603 O O . ASN A 1 202 ? 17.660 2.351 0.509 1.00 71.19 202 ASN A O 1
ATOM 1607 N N . GLU A 1 203 ? 19.432 2.143 1.868 1.00 73.88 203 GLU A N 1
ATOM 1608 C CA . GLU A 1 203 ? 18.744 1.276 2.842 1.00 73.88 203 GLU A CA 1
ATOM 1609 C C . GLU A 1 203 ? 17.648 2.022 3.616 1.00 73.88 203 GLU A C 1
ATOM 1611 O O . GLU A 1 203 ? 16.528 1.527 3.797 1.00 73.88 203 GLU A O 1
ATOM 1616 N N . ILE A 1 204 ? 17.924 3.269 4.009 1.00 76.81 204 ILE A N 1
ATOM 1617 C CA . ILE A 1 204 ? 16.932 4.142 4.650 1.00 76.81 204 ILE A CA 1
ATOM 1618 C C . ILE A 1 204 ? 15.763 4.405 3.692 1.00 76.81 204 ILE A C 1
ATOM 1620 O O . ILE A 1 204 ? 14.597 4.374 4.097 1.00 76.81 204 ILE A O 1
ATOM 1624 N N . GLN A 1 205 ? 16.045 4.645 2.410 1.00 77.38 205 GLN A N 1
ATOM 1625 C CA . GLN A 1 205 ? 15.009 4.849 1.400 1.00 77.38 205 GLN A CA 1
ATOM 1626 C C . GLN A 1 205 ? 14.229 3.567 1.105 1.00 77.38 205 GLN A C 1
ATOM 1628 O O . GLN A 1 205 ? 13.004 3.641 0.995 1.00 77.38 205 GLN A O 1
ATOM 1633 N N . LYS A 1 206 ? 14.883 2.396 1.055 1.00 80.12 206 LYS A N 1
ATOM 1634 C CA . LYS A 1 206 ? 14.202 1.098 0.921 1.00 80.12 206 LYS A CA 1
ATOM 1635 C C . LYS A 1 206 ? 13.217 0.891 2.070 1.00 80.12 206 LYS A C 1
ATOM 1637 O O . LYS A 1 206 ? 12.048 0.601 1.833 1.00 80.12 206 LYS A O 1
ATOM 1642 N N . THR A 1 207 ? 13.645 1.137 3.305 1.00 83.81 207 THR A N 1
ATOM 1643 C CA . THR A 1 207 ? 12.778 1.016 4.487 1.00 83.81 207 THR A CA 1
ATOM 1644 C C . THR A 1 207 ? 11.582 1.968 4.410 1.00 83.81 207 THR A C 1
ATOM 1646 O O . THR A 1 207 ? 10.442 1.571 4.651 1.00 83.81 207 THR A O 1
ATOM 1649 N N . LYS A 1 208 ? 11.803 3.224 4.002 1.00 84.00 208 LYS A N 1
ATOM 1650 C CA . LYS A 1 208 ? 10.719 4.201 3.804 1.00 84.00 208 LYS A CA 1
ATOM 1651 C C . LYS A 1 208 ? 9.743 3.784 2.699 1.00 84.00 208 LYS A C 1
ATOM 1653 O O . LYS A 1 208 ? 8.547 4.019 2.849 1.00 84.00 208 LYS A O 1
ATOM 1658 N N . GLN A 1 209 ? 10.225 3.178 1.613 1.00 84.19 209 GLN A N 1
ATOM 1659 C CA . GLN A 1 209 ? 9.381 2.643 0.537 1.00 84.19 209 GLN A CA 1
ATOM 1660 C C . GLN A 1 209 ? 8.488 1.520 1.048 1.00 84.19 209 GLN A C 1
ATOM 1662 O O . GLN A 1 209 ? 7.270 1.608 0.913 1.00 84.19 209 GLN A O 1
ATOM 1667 N N . LEU A 1 210 ? 9.086 0.524 1.704 1.00 88.06 210 LEU A N 1
ATOM 1668 C CA . LEU A 1 210 ? 8.356 -0.599 2.282 1.00 88.06 210 LEU A CA 1
ATOM 1669 C C . LEU A 1 210 ? 7.315 -0.124 3.300 1.00 88.06 210 LEU A C 1
ATOM 1671 O O . LEU A 1 210 ? 6.176 -0.577 3.259 1.00 88.06 210 LEU A O 1
ATOM 1675 N N . ASN A 1 211 ? 7.654 0.847 4.153 1.00 91.06 211 ASN A N 1
ATOM 1676 C CA . ASN A 1 211 ? 6.708 1.421 5.110 1.00 91.06 211 ASN A CA 1
ATOM 1677 C C . ASN A 1 211 ? 5.517 2.103 4.417 1.00 91.06 211 ASN A C 1
ATOM 1679 O O . ASN A 1 211 ? 4.376 1.911 4.830 1.00 91.06 211 ASN A O 1
ATOM 1683 N N . ILE A 1 212 ? 5.750 2.880 3.356 1.00 90.44 212 ILE A N 1
ATOM 1684 C CA . ILE A 1 212 ? 4.671 3.537 2.602 1.00 90.44 212 ILE A CA 1
ATOM 1685 C C . ILE A 1 212 ? 3.782 2.501 1.900 1.00 90.44 212 ILE A C 1
ATOM 1687 O O . ILE A 1 212 ? 2.554 2.606 1.943 1.00 90.44 212 ILE A O 1
ATOM 1691 N N . MET A 1 213 ? 4.387 1.494 1.270 1.00 91.62 213 MET A N 1
ATOM 1692 C CA . MET A 1 213 ? 3.666 0.407 0.606 1.00 91.62 213 MET A CA 1
ATOM 1693 C C . MET A 1 213 ? 2.821 -0.393 1.601 1.00 91.62 213 MET A C 1
ATOM 1695 O O . MET A 1 213 ? 1.637 -0.624 1.356 1.00 91.62 213 MET A O 1
ATOM 1699 N N . LEU A 1 214 ? 3.394 -0.737 2.757 1.00 94.31 214 LEU A N 1
ATOM 1700 C CA . LEU A 1 214 ? 2.696 -1.439 3.829 1.00 94.31 214 LEU A CA 1
ATOM 1701 C C . LEU A 1 214 ? 1.567 -0.587 4.416 1.00 94.31 214 LEU A C 1
ATOM 1703 O O . LEU A 1 214 ? 0.471 -1.094 4.623 1.00 94.31 214 LEU A O 1
ATOM 1707 N N . ALA A 1 215 ? 1.783 0.712 4.634 1.00 94.25 215 ALA A N 1
ATOM 1708 C CA . ALA A 1 215 ? 0.728 1.615 5.096 1.00 94.25 215 ALA A CA 1
ATOM 1709 C C . ALA A 1 215 ? -0.433 1.693 4.095 1.00 94.25 215 ALA A C 1
ATOM 1711 O O . ALA A 1 215 ? -1.594 1.633 4.492 1.00 94.25 215 ALA A O 1
ATOM 1712 N N . SER A 1 216 ? -0.116 1.768 2.800 1.00 92.88 216 SER A N 1
ATOM 1713 C CA . SER A 1 216 ? -1.107 1.806 1.716 1.00 92.88 216 SER A CA 1
ATOM 1714 C C . SER A 1 216 ? -1.926 0.522 1.641 1.00 92.88 216 SER A C 1
ATOM 1716 O O . SER A 1 216 ? -3.123 0.579 1.375 1.00 92.88 216 SER A O 1
ATOM 1718 N N . PHE A 1 217 ? -1.292 -0.617 1.923 1.00 94.06 217 PHE A N 1
ATOM 1719 C CA . PHE A 1 217 ? -1.965 -1.906 2.015 1.00 94.06 217 PHE A CA 1
ATOM 1720 C C . PHE A 1 217 ? -2.895 -1.963 3.237 1.00 94.06 217 PHE A C 1
ATOM 1722 O O . PHE A 1 217 ? -4.046 -2.369 3.137 1.00 94.06 217 PHE A O 1
ATOM 1729 N N . MET A 1 218 ? -2.411 -1.521 4.402 1.00 94.75 218 MET A N 1
ATOM 1730 C CA . MET A 1 218 ? -3.095 -1.687 5.692 1.00 94.75 218 MET A CA 1
ATOM 1731 C C . MET A 1 218 ? -4.184 -0.641 5.968 1.00 94.75 218 MET A C 1
ATOM 1733 O O . MET A 1 218 ? -4.942 -0.787 6.924 1.00 94.75 218 MET A O 1
ATOM 1737 N N . VAL A 1 219 ? -4.279 0.417 5.161 1.00 93.44 219 VAL A N 1
ATOM 1738 C CA . VAL A 1 219 ? -5.147 1.574 5.431 1.00 93.44 219 VAL A CA 1
ATOM 1739 C C . VAL A 1 219 ? -6.620 1.208 5.651 1.00 93.44 219 VAL A C 1
ATOM 1741 O O . VAL A 1 219 ? -7.261 1.711 6.574 1.00 93.44 219 VAL A O 1
ATOM 1744 N N . ASP A 1 220 ? -7.123 0.258 4.865 1.00 92.62 220 ASP A N 1
ATOM 1745 C CA . ASP A 1 220 ? -8.522 -0.172 4.868 1.00 92.62 220 ASP A CA 1
ATOM 1746 C C . ASP A 1 220 ? -8.714 -1.540 5.541 1.00 92.62 220 ASP A C 1
ATOM 1748 O O . ASP A 1 220 ? -9.815 -2.082 5.507 1.00 92.62 220 ASP A O 1
ATOM 1752 N N . ILE A 1 221 ? -7.687 -2.096 6.200 1.00 94.44 221 ILE A N 1
ATOM 1753 C CA . ILE A 1 221 ? -7.760 -3.450 6.775 1.00 94.44 221 ILE A CA 1
ATOM 1754 C C . ILE A 1 221 ? -8.873 -3.589 7.822 1.00 94.44 221 ILE A C 1
ATOM 1756 O O . ILE A 1 221 ? -9.494 -4.645 7.932 1.00 94.44 221 ILE A O 1
ATOM 1760 N N . GLY A 1 222 ? -9.196 -2.499 8.525 1.00 92.44 222 GLY A N 1
ATOM 1761 C CA . GLY A 1 222 ? -10.306 -2.405 9.468 1.00 92.44 222 GLY A CA 1
ATOM 1762 C C . GLY A 1 222 ? -11.669 -2.702 8.853 1.00 92.44 222 GLY A C 1
ATOM 1763 O O . GLY A 1 222 ? -12.536 -3.242 9.538 1.00 92.44 222 GLY A O 1
ATOM 1764 N N . LYS A 1 223 ? -11.853 -2.437 7.552 1.00 92.50 223 LYS A N 1
ATOM 1765 C CA . LYS A 1 223 ? -13.113 -2.699 6.844 1.00 92.50 223 LYS A CA 1
ATOM 1766 C C . LYS A 1 223 ? -13.489 -4.180 6.846 1.00 92.50 223 LYS A C 1
ATOM 1768 O O . LYS A 1 223 ? -14.675 -4.481 6.903 1.00 92.50 223 LYS A O 1
ATOM 1773 N N . SER A 1 224 ? -12.509 -5.089 6.905 1.00 92.00 224 SER A N 1
ATOM 1774 C CA . SER A 1 224 ? -12.748 -6.540 7.039 1.00 92.00 224 SER A CA 1
ATOM 1775 C C . SER A 1 224 ? -13.570 -6.914 8.280 1.00 92.00 224 SER A C 1
ATOM 1777 O O . SER A 1 224 ? -14.260 -7.931 8.291 1.00 92.00 224 SER A O 1
ATOM 1779 N N . ARG A 1 225 ? -13.523 -6.079 9.325 1.00 89.56 225 ARG A N 1
ATOM 1780 C CA . ARG A 1 225 ? -14.230 -6.262 10.601 1.00 89.56 225 ARG A CA 1
ATOM 1781 C C . ARG A 1 225 ? -15.470 -5.378 10.738 1.00 89.56 225 ARG A C 1
ATOM 1783 O O . ARG A 1 225 ? -16.164 -5.463 11.751 1.00 89.56 225 ARG A O 1
ATOM 1790 N N . MET A 1 226 ? -15.750 -4.523 9.758 1.00 91.50 226 MET A N 1
ATOM 1791 C CA . MET A 1 226 ? -16.875 -3.590 9.791 1.00 91.50 226 MET A CA 1
ATOM 1792 C C . MET A 1 226 ? -18.086 -4.157 9.056 1.00 91.50 226 MET A C 1
ATOM 1794 O O . MET A 1 226 ? -17.963 -4.815 8.027 1.00 91.50 226 MET A O 1
ATOM 1798 N N . LYS A 1 227 ? -19.285 -3.848 9.556 1.00 90.69 227 LYS A N 1
ATOM 1799 C CA . LYS A 1 227 ? -20.542 -4.138 8.854 1.00 90.69 227 LYS A CA 1
ATOM 1800 C C . LYS A 1 227 ? -20.869 -2.966 7.937 1.00 90.69 227 LYS A C 1
ATOM 1802 O O . LYS A 1 227 ? -21.635 -2.083 8.309 1.00 90.69 227 LYS A O 1
ATOM 1807 N N . LEU A 1 228 ? -20.200 -2.914 6.789 1.00 89.12 228 LEU A N 1
ATOM 1808 C CA . LEU A 1 228 ? -20.369 -1.815 5.845 1.00 89.12 228 LEU A CA 1
ATOM 1809 C C . LEU A 1 228 ? -21.755 -1.877 5.173 1.00 89.12 228 LEU A C 1
ATOM 1811 O O . LEU A 1 228 ? -22.172 -2.964 4.765 1.00 89.12 228 LEU A O 1
ATOM 1815 N N . PRO A 1 229 ? -22.465 -0.741 5.044 1.00 89.56 229 PRO A N 1
ATOM 1816 C CA . PRO A 1 229 ? -23.699 -0.667 4.267 1.00 89.56 229 PRO A CA 1
ATOM 1817 C C . PRO A 1 229 ? -23.450 -1.020 2.795 1.00 89.56 229 PRO A C 1
ATOM 1819 O O . PRO A 1 229 ? -22.399 -0.695 2.241 1.00 89.56 229 PRO A O 1
ATOM 1822 N N . ASN A 1 230 ? -24.423 -1.670 2.157 1.00 86.38 230 ASN A N 1
ATOM 1823 C CA . ASN A 1 230 ? -24.338 -2.165 0.779 1.00 86.38 230 ASN A CA 1
ATOM 1824 C C . ASN A 1 230 ? -25.301 -1.450 -0.192 1.00 86.38 230 ASN A C 1
ATOM 1826 O O . ASN A 1 230 ? -25.662 -2.015 -1.223 1.00 86.38 230 ASN A O 1
ATOM 1830 N N . HIS A 1 231 ? -25.720 -0.225 0.132 1.00 89.31 231 HIS A N 1
ATOM 1831 C CA . HIS A 1 231 ? -26.629 0.592 -0.675 1.00 89.31 231 HIS A CA 1
ATOM 1832 C C . HIS A 1 231 ? -26.042 1.982 -0.951 1.00 89.31 231 HIS A C 1
ATOM 1834 O O . HIS A 1 231 ? -25.098 2.425 -0.291 1.00 89.31 231 HIS A O 1
ATOM 1840 N N . THR A 1 232 ? -26.611 2.672 -1.938 1.00 82.31 232 THR A N 1
ATOM 1841 C CA . THR A 1 232 ? -26.375 4.102 -2.174 1.00 82.31 232 THR A CA 1
ATOM 1842 C C . THR A 1 232 ? -27.196 4.943 -1.188 1.00 82.31 232 THR A C 1
ATOM 1844 O O . THR A 1 232 ? -28.107 4.422 -0.550 1.00 82.31 232 THR A O 1
ATOM 1847 N N . ASP A 1 233 ? -26.864 6.228 -1.031 1.00 87.50 233 ASP A N 1
ATOM 1848 C CA . ASP A 1 233 ? -27.577 7.170 -0.142 1.00 87.50 233 ASP A CA 1
ATOM 1849 C C . ASP A 1 233 ? -27.460 6.832 1.352 1.00 87.50 233 ASP A C 1
ATOM 1851 O O . ASP A 1 233 ? -28.436 6.603 2.066 1.00 87.50 233 ASP A O 1
ATOM 1855 N N . LEU A 1 234 ? -26.213 6.793 1.825 1.00 88.12 234 LEU A N 1
ATOM 1856 C CA . LEU A 1 234 ? -25.886 6.541 3.226 1.00 88.12 234 LEU A CA 1
ATOM 1857 C C . LEU A 1 234 ? -26.510 7.589 4.148 1.00 88.12 234 LEU A C 1
ATOM 1859 O O . LEU A 1 234 ? -26.396 8.796 3.916 1.00 88.12 234 LEU A O 1
ATOM 1863 N N 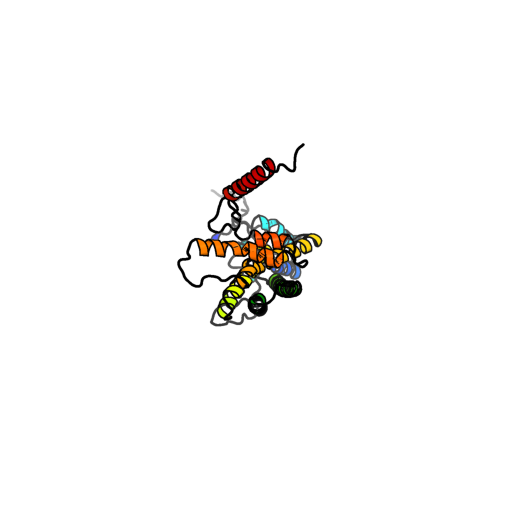. ARG A 1 235 ? -27.083 7.122 5.255 1.00 91.69 235 ARG A N 1
ATOM 1864 C CA . ARG A 1 235 ? -27.524 8.000 6.339 1.00 91.69 235 ARG A CA 1
ATOM 1865 C C . ARG A 1 235 ? -26.316 8.660 7.017 1.00 91.69 235 ARG A C 1
ATOM 1867 O O . ARG A 1 235 ? -25.223 8.082 7.010 1.00 91.69 235 ARG A O 1
ATOM 1874 N N . PRO A 1 236 ? -26.483 9.831 7.660 1.00 88.06 236 PRO A N 1
ATOM 1875 C CA . PRO A 1 236 ? -25.396 10.482 8.392 1.00 88.06 236 PRO A CA 1
ATOM 1876 C C . PRO A 1 236 ? -24.692 9.554 9.394 1.00 88.06 236 PRO A C 1
ATOM 1878 O O . PRO A 1 236 ? -23.465 9.544 9.465 1.00 88.06 236 PRO A O 1
ATOM 1881 N N . GLU A 1 237 ? -25.442 8.705 10.102 1.00 87.38 237 GLU A N 1
ATOM 1882 C CA . GLU A 1 237 ? -24.891 7.763 11.081 1.00 87.38 237 GLU A CA 1
ATOM 1883 C C . GLU A 1 237 ? -24.054 6.656 10.424 1.00 87.38 237 GLU A C 1
ATOM 1885 O O . GLU A 1 237 ? -23.036 6.227 10.968 1.00 87.38 237 GLU A O 1
ATOM 1890 N N . GLU A 1 238 ? -24.460 6.195 9.240 1.00 88.69 238 GLU A N 1
ATOM 1891 C CA . GLU A 1 238 ? -23.717 5.206 8.451 1.00 88.69 238 GLU A CA 1
ATOM 1892 C C . GLU A 1 238 ? -22.426 5.804 7.903 1.00 88.69 238 GLU A C 1
ATOM 1894 O O . GLU A 1 238 ? -21.373 5.163 7.933 1.00 88.69 238 GLU A O 1
ATOM 1899 N N . PHE A 1 239 ? -22.487 7.056 7.457 1.00 85.75 239 PHE A N 1
ATOM 1900 C CA . PHE A 1 239 ? -21.318 7.789 7.002 1.00 85.75 239 PHE A CA 1
ATOM 1901 C C . PHE A 1 239 ? -20.308 7.989 8.141 1.00 85.75 239 PHE A C 1
ATOM 1903 O O . PHE A 1 239 ? -19.122 7.692 7.979 1.00 85.75 239 PHE A O 1
ATOM 1910 N N . ASP A 1 240 ? -20.772 8.400 9.322 1.00 84.12 240 ASP A N 1
ATOM 1911 C CA . ASP A 1 240 ? -19.926 8.533 10.510 1.00 84.12 240 ASP A CA 1
ATOM 1912 C C . ASP A 1 240 ? -19.373 7.185 10.992 1.00 84.12 240 ASP A C 1
ATOM 1914 O O . ASP A 1 240 ? -18.220 7.110 11.421 1.00 84.12 240 ASP A O 1
ATOM 1918 N N . TYR A 1 241 ? -20.133 6.094 10.855 1.00 88.69 241 TYR A N 1
ATOM 1919 C CA . TYR A 1 241 ? -19.625 4.749 11.118 1.00 88.69 241 TYR A CA 1
ATOM 1920 C C . TYR A 1 241 ? -18.457 4.391 10.187 1.00 88.69 241 TYR A C 1
ATOM 1922 O O . TYR A 1 241 ? -17.407 3.956 10.668 1.00 88.69 241 TYR A O 1
ATOM 1930 N N . ILE A 1 242 ? -18.593 4.634 8.878 1.00 88.75 242 ILE A N 1
ATOM 1931 C CA . ILE A 1 242 ? -17.546 4.357 7.880 1.00 88.75 242 ILE A CA 1
ATOM 1932 C C . ILE A 1 242 ? -16.280 5.180 8.150 1.00 88.75 242 ILE A C 1
ATOM 1934 O O . ILE A 1 242 ? -15.174 4.653 7.998 1.00 88.75 242 ILE A O 1
ATOM 1938 N N . LYS A 1 243 ? -16.398 6.434 8.608 1.00 87.25 243 LYS A N 1
ATOM 1939 C CA . LYS A 1 243 ? -15.241 7.285 8.964 1.00 87.25 243 LYS A CA 1
ATOM 1940 C C . LYS A 1 243 ? -14.351 6.697 10.056 1.00 87.25 243 LYS A C 1
ATOM 1942 O O . LYS A 1 243 ? -13.190 7.083 10.154 1.00 87.25 243 LYS A O 1
ATOM 1947 N N . ASN A 1 244 ? -14.846 5.748 10.849 1.00 88.44 244 ASN A N 1
ATOM 1948 C CA . ASN A 1 244 ? -14.051 5.105 11.894 1.00 88.44 244 ASN A CA 1
ATOM 1949 C C . ASN A 1 244 ? -13.079 4.042 11.363 1.00 88.44 244 ASN A C 1
ATOM 1951 O O . ASN A 1 244 ? -12.219 3.593 12.124 1.00 88.44 244 ASN A O 1
ATOM 1955 N N . HIS A 1 245 ? -13.161 3.641 10.086 1.00 91.06 245 HIS A N 1
ATOM 1956 C CA . HIS A 1 245 ? -12.289 2.589 9.553 1.00 91.06 245 HIS A CA 1
ATOM 1957 C C . HIS A 1 245 ? -10.782 2.840 9.758 1.00 91.06 245 HIS A C 1
ATOM 1959 O O . HIS A 1 245 ? -10.108 1.866 10.073 1.00 91.06 245 HIS A O 1
ATOM 1965 N N . PRO A 1 246 ? -10.220 4.070 9.706 1.00 92.38 246 PRO A N 1
ATOM 1966 C CA . PRO A 1 246 ? -8.786 4.266 9.937 1.00 92.38 246 PRO A CA 1
ATOM 1967 C C . PRO A 1 246 ? -8.394 4.025 11.397 1.00 92.38 246 PRO A C 1
ATOM 1969 O O . PRO A 1 246 ? -7.307 3.524 11.676 1.00 92.38 246 PRO A O 1
ATOM 1972 N N . ILE A 1 247 ? -9.294 4.341 12.337 1.00 91.62 247 ILE A N 1
ATOM 1973 C CA . ILE A 1 247 ? -9.107 4.055 13.764 1.00 91.62 247 ILE A CA 1
ATOM 1974 C C . ILE A 1 247 ? -9.140 2.542 13.978 1.00 91.62 247 ILE A C 1
ATOM 1976 O O . ILE A 1 247 ? -8.266 1.998 14.645 1.00 91.62 247 ILE A O 1
ATOM 1980 N N . ILE A 1 248 ? -10.109 1.849 13.377 1.00 92.81 248 ILE A N 1
ATOM 1981 C CA . ILE A 1 248 ? -10.227 0.388 13.473 1.00 92.81 248 ILE A CA 1
ATOM 1982 C C . ILE A 1 248 ? -8.998 -0.289 12.847 1.00 92.81 248 ILE A C 1
ATOM 1984 O O . ILE A 1 248 ? -8.388 -1.141 13.490 1.00 92.81 248 ILE A O 1
ATOM 1988 N N . SER A 1 249 ? -8.573 0.140 11.653 1.00 95.06 249 SER A N 1
ATOM 1989 C CA . SER A 1 249 ? -7.340 -0.321 11.002 1.00 95.06 249 SER A CA 1
ATOM 1990 C C . SER A 1 249 ? -6.122 -0.116 11.905 1.00 95.06 249 SER A C 1
ATOM 1992 O O . SER A 1 249 ? -5.338 -1.045 12.089 1.00 95.06 249 SER A O 1
ATOM 1994 N N . TYR A 1 250 ? -5.981 1.063 12.525 1.00 94.88 250 TYR A N 1
ATOM 1995 C CA . TYR A 1 250 ? -4.907 1.344 13.482 1.00 94.88 250 TYR A CA 1
ATOM 1996 C C . TYR A 1 250 ? -4.950 0.402 14.688 1.00 94.88 250 TYR A C 1
ATOM 1998 O O . TYR A 1 250 ? -3.919 -0.148 15.064 1.00 94.88 250 TYR A O 1
ATOM 2006 N N . LEU A 1 251 ? -6.123 0.176 15.282 1.00 93.75 251 LEU A N 1
ATOM 2007 C CA . LEU A 1 251 ? -6.272 -0.711 16.438 1.00 93.75 251 LEU A CA 1
ATOM 2008 C C . LEU A 1 251 ? -5.913 -2.165 16.103 1.00 93.75 251 LEU A C 1
ATOM 2010 O O . LEU A 1 251 ? -5.348 -2.856 16.948 1.00 93.75 251 LEU A O 1
ATOM 2014 N N . MET A 1 252 ? -6.162 -2.614 14.869 1.00 94.31 252 MET A N 1
ATOM 2015 C CA . MET A 1 252 ? -5.762 -3.949 14.410 1.00 94.31 252 MET A CA 1
ATOM 2016 C C . MET A 1 252 ? -4.242 -4.120 14.296 1.00 94.31 252 MET A C 1
ATOM 2018 O O . MET A 1 252 ? -3.739 -5.221 14.512 1.00 94.31 252 MET A O 1
ATOM 2022 N N . ILE A 1 253 ? -3.502 -3.055 13.971 1.00 95.12 253 ILE A N 1
ATOM 2023 C CA . ILE A 1 253 ? -2.040 -3.107 13.788 1.00 95.12 253 ILE A CA 1
ATOM 2024 C C . ILE A 1 253 ? -1.249 -2.535 14.972 1.00 95.12 253 ILE A C 1
ATOM 2026 O O . ILE A 1 253 ? -0.037 -2.726 15.046 1.00 95.12 253 ILE A O 1
ATOM 2030 N N . GLY A 1 254 ? -1.897 -1.819 15.894 1.00 92.12 254 GLY A N 1
ATOM 2031 C CA . GLY A 1 254 ? -1.245 -0.966 16.893 1.00 92.12 254 GLY A CA 1
ATOM 2032 C C . GLY A 1 254 ? -0.265 -1.714 17.795 1.00 92.12 254 GLY A C 1
ATOM 2033 O O . GLY A 1 254 ? 0.842 -1.230 18.045 1.00 92.12 254 GLY A O 1
ATOM 2034 N N . ASN A 1 255 ? -0.625 -2.938 18.182 1.00 90.00 255 ASN A N 1
ATOM 2035 C CA . ASN A 1 255 ? 0.181 -3.794 19.057 1.00 90.00 255 ASN A CA 1
ATOM 2036 C C . ASN A 1 255 ? 1.130 -4.735 18.298 1.00 90.00 255 ASN A C 1
ATOM 2038 O O . ASN A 1 255 ? 1.892 -5.471 18.921 1.00 90.00 255 ASN A O 1
ATOM 2042 N N . LEU A 1 256 ? 1.116 -4.721 16.961 1.00 92.62 256 LEU A N 1
ATOM 2043 C CA . LEU A 1 256 ? 2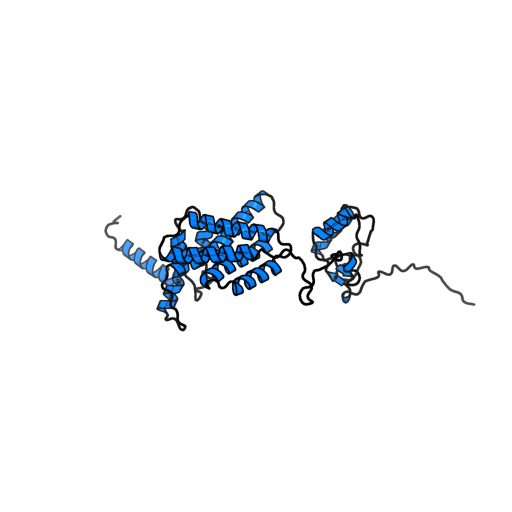.003 -5.560 16.160 1.00 92.62 256 LEU A CA 1
ATOM 2044 C C . LEU A 1 256 ? 3.410 -4.959 16.152 1.00 92.62 256 LEU A C 1
ATOM 2046 O O . LEU A 1 256 ? 3.620 -3.828 15.702 1.00 92.62 256 LEU A O 1
ATOM 2050 N N . SER A 1 257 ? 4.376 -5.715 16.670 1.00 89.94 257 SER A N 1
ATOM 2051 C CA . SER A 1 257 ? 5.791 -5.331 16.707 1.00 89.94 257 SER A CA 1
ATOM 2052 C C . SER A 1 257 ? 6.442 -5.339 15.324 1.00 89.94 257 SER A C 1
ATOM 2054 O O . SER A 1 257 ? 7.393 -4.599 15.104 1.00 89.94 257 SER A O 1
ATOM 2056 N N . GLY A 1 258 ? 5.907 -6.115 14.374 1.00 87.00 258 GLY A N 1
ATOM 2057 C CA . GLY A 1 258 ? 6.365 -6.132 12.980 1.00 87.00 258 GLY A CA 1
ATOM 2058 C C . GLY A 1 258 ? 5.955 -4.904 12.158 1.00 87.00 258 GLY A C 1
ATOM 2059 O O . GLY A 1 258 ? 6.309 -4.811 10.984 1.00 87.00 258 GLY A O 1
ATOM 2060 N N . VAL A 1 259 ? 5.199 -3.970 12.748 1.00 92.50 259 VAL A N 1
ATOM 2061 C CA . VAL A 1 259 ? 4.709 -2.761 12.080 1.00 92.50 259 VAL A CA 1
ATOM 2062 C C . VAL A 1 259 ? 5.351 -1.529 12.717 1.00 92.50 259 VAL A C 1
ATOM 2064 O O . VAL A 1 259 ? 5.151 -1.246 13.901 1.00 92.50 259 VAL A O 1
ATOM 2067 N N . ASN A 1 260 ? 6.092 -0.772 11.911 1.00 92.75 260 ASN A N 1
ATOM 2068 C CA . ASN A 1 260 ? 6.758 0.456 12.343 1.00 92.75 260 ASN A CA 1
ATOM 2069 C C . ASN A 1 260 ? 5.755 1.549 12.752 1.00 92.75 260 ASN A C 1
ATOM 2071 O O . ASN A 1 260 ? 4.622 1.601 12.262 1.00 92.75 260 ASN A O 1
ATOM 2075 N N . SER A 1 261 ? 6.172 2.453 13.641 1.00 93.06 261 SER A N 1
ATOM 2076 C CA . SER A 1 261 ? 5.323 3.541 14.146 1.00 93.06 261 SER A CA 1
ATOM 2077 C C . SER A 1 261 ? 4.866 4.488 13.033 1.00 93.06 261 SER A C 1
ATOM 2079 O O . SER A 1 261 ? 3.729 4.960 13.066 1.00 93.06 261 SER A O 1
ATOM 2081 N N . GLU A 1 262 ? 5.688 4.705 12.004 1.00 91.56 262 GLU A N 1
ATOM 2082 C CA . GLU A 1 262 ? 5.338 5.522 10.841 1.00 91.56 262 GLU A CA 1
ATOM 2083 C C . GLU A 1 262 ? 4.203 4.895 10.032 1.00 91.56 262 GLU A C 1
ATOM 2085 O O . GLU A 1 262 ? 3.310 5.605 9.575 1.00 91.56 262 GLU A O 1
ATOM 2090 N N . VAL A 1 263 ? 4.196 3.565 9.900 1.00 94.75 263 VAL A N 1
ATOM 2091 C CA . VAL A 1 263 ? 3.126 2.824 9.215 1.00 94.75 263 VAL A CA 1
ATOM 2092 C C . VAL A 1 263 ? 1.826 2.957 9.999 1.00 94.75 263 VAL A C 1
ATOM 2094 O O . VAL A 1 263 ? 0.794 3.307 9.431 1.00 94.75 263 VAL A O 1
ATOM 2097 N N . LYS A 1 264 ? 1.885 2.758 11.321 1.00 95.19 264 LYS A N 1
ATOM 2098 C CA . LYS A 1 264 ? 0.732 2.928 12.218 1.00 95.19 264 LYS A CA 1
ATOM 2099 C C . LYS A 1 264 ? 0.164 4.345 12.129 1.00 95.19 264 LYS A C 1
ATOM 2101 O O . LYS A 1 264 ? -1.043 4.522 11.992 1.00 95.19 264 LYS A O 1
ATOM 2106 N N . SER A 1 265 ? 1.040 5.347 12.154 1.00 92.25 265 SER A N 1
ATOM 2107 C CA . SER A 1 265 ? 0.664 6.754 12.024 1.00 92.25 265 SER A CA 1
ATOM 2108 C C . SER A 1 265 ? 0.022 7.052 10.667 1.00 92.25 265 SER A C 1
ATOM 2110 O O . SER A 1 265 ? -1.023 7.699 10.617 1.00 92.25 265 SER A O 1
ATOM 2112 N N . ALA A 1 266 ? 0.589 6.546 9.571 1.00 92.06 266 ALA A N 1
ATOM 2113 C CA . ALA A 1 266 ? 0.043 6.737 8.230 1.00 92.06 266 ALA A CA 1
ATOM 2114 C C . ALA A 1 266 ? -1.349 6.102 8.071 1.00 92.06 266 ALA A C 1
ATOM 2116 O O . ALA A 1 266 ? -2.247 6.738 7.526 1.00 92.06 266 ALA A O 1
ATOM 2117 N N . VAL A 1 267 ? -1.555 4.892 8.602 1.00 93.94 267 VAL A N 1
ATOM 2118 C CA . VAL A 1 267 ? -2.866 4.218 8.596 1.00 93.94 267 VAL A CA 1
ATOM 2119 C C . VAL A 1 267 ? -3.901 5.031 9.374 1.00 93.94 267 VAL A C 1
ATOM 2121 O O . VAL A 1 267 ? -4.972 5.324 8.840 1.00 93.94 267 VAL A O 1
ATOM 2124 N N . LEU A 1 268 ? -3.560 5.465 10.594 1.00 92.06 268 LEU A N 1
ATOM 2125 C CA . LEU A 1 268 ? -4.448 6.270 11.436 1.00 92.06 268 LEU A CA 1
ATOM 2126 C C . LEU A 1 268 ? -4.813 7.613 10.789 1.00 92.06 268 LEU A C 1
ATOM 2128 O O . LEU A 1 268 ? -5.936 8.076 10.944 1.00 92.06 268 LEU A O 1
ATOM 2132 N N . ASN A 1 269 ? -3.881 8.251 10.080 1.00 89.00 269 ASN A N 1
ATOM 2133 C CA . ASN A 1 269 ? -4.062 9.591 9.511 1.00 89.00 269 ASN A CA 1
ATOM 2134 C C . ASN A 1 269 ? -4.446 9.582 8.020 1.00 89.00 269 ASN A C 1
ATOM 2136 O O . ASN A 1 269 ? -4.357 10.615 7.362 1.00 89.00 269 ASN A O 1
ATOM 2140 N N . SER A 1 270 ? -4.868 8.446 7.471 1.00 87.44 270 SER A N 1
ATOM 2141 C CA . SER A 1 270 ? -5.087 8.274 6.028 1.00 87.44 270 SER A CA 1
ATOM 2142 C C . SER A 1 270 ? -6.153 9.175 5.400 1.00 87.44 270 SER A C 1
ATOM 2144 O O . SER A 1 270 ? -6.049 9.493 4.218 1.00 87.44 270 SER A O 1
ATOM 2146 N N . HIS A 1 271 ? -7.137 9.631 6.179 1.00 85.56 271 HIS A N 1
ATOM 2147 C CA . HIS A 1 271 ? -8.158 10.592 5.734 1.00 85.56 271 HIS A CA 1
ATOM 2148 C C . HIS A 1 271 ? -7.998 11.973 6.371 1.00 85.56 271 HIS A C 1
ATOM 2150 O O . HIS A 1 271 ? -8.871 12.834 6.240 1.00 85.56 271 HIS A O 1
ATOM 2156 N N . ARG A 1 272 ? -6.880 12.213 7.065 1.00 80.38 272 ARG A N 1
ATOM 2157 C CA . ARG A 1 272 ? -6.624 13.500 7.699 1.00 80.38 272 ARG A CA 1
ATOM 2158 C C . ARG A 1 272 ? -6.348 14.551 6.632 1.00 80.38 272 ARG A C 1
ATOM 2160 O O . ARG A 1 272 ? -5.387 14.461 5.870 1.00 80.38 272 ARG A O 1
ATOM 2167 N N . THR A 1 273 ? -7.163 15.594 6.616 1.00 74.88 273 THR A N 1
ATOM 2168 C CA . THR A 1 273 ? -6.947 16.752 5.753 1.00 74.88 273 THR A CA 1
ATOM 2169 C C . THR A 1 273 ? -5.771 17.595 6.241 1.00 74.88 273 THR A C 1
ATOM 2171 O O . THR A 1 273 ? -5.566 17.780 7.440 1.00 74.88 273 THR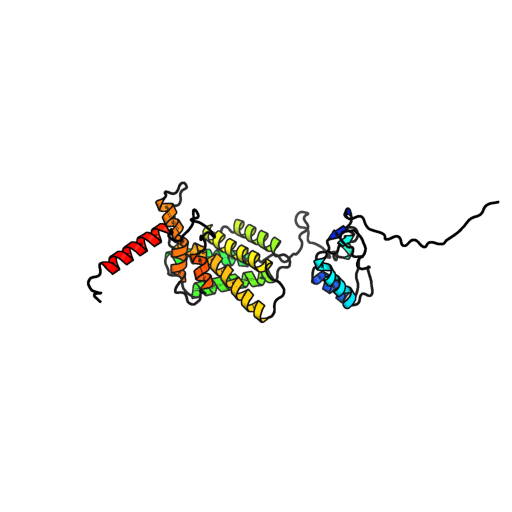 A O 1
ATOM 2174 N N . PHE A 1 274 ? -5.001 18.151 5.300 1.00 65.12 274 PHE A N 1
ATOM 2175 C CA . PHE A 1 274 ? -3.897 19.068 5.613 1.00 65.12 274 PHE A CA 1
ATOM 2176 C C . PHE A 1 274 ? -4.385 20.341 6.331 1.00 65.12 274 PHE A C 1
ATOM 2178 O O . PHE A 1 274 ? -3.676 20.894 7.169 1.00 65.12 274 PHE A O 1
ATOM 2185 N N . ARG A 1 275 ? -5.609 20.798 6.023 1.00 66.50 275 ARG A N 1
ATOM 2186 C CA . ARG A 1 275 ? -6.303 21.916 6.681 1.00 66.50 275 ARG A CA 1
ATOM 2187 C C . ARG A 1 275 ? -7.803 21.622 6.790 1.00 66.50 275 ARG A C 1
ATOM 2189 O O . ARG A 1 275 ? -8.373 21.048 5.866 1.00 66.50 275 ARG A O 1
ATOM 2196 N N . GLY A 1 276 ? -8.428 22.072 7.879 1.00 62.25 276 GLY A N 1
ATOM 2197 C CA . GLY A 1 276 ? -9.884 22.045 8.073 1.00 62.25 276 GLY A CA 1
ATOM 2198 C C . GLY A 1 276 ? -10.474 20.681 8.444 1.00 62.25 276 GLY A C 1
ATOM 2199 O O . GLY A 1 276 ? -9.759 19.690 8.580 1.00 62.25 276 GLY A O 1
ATOM 2200 N N . GLU A 1 277 ? -11.795 20.656 8.605 1.00 65.69 277 GLU A N 1
ATOM 2201 C CA . GLU A 1 277 ? -12.601 19.459 8.860 1.00 65.69 277 GLU A CA 1
ATOM 2202 C C . GLU A 1 277 ? -13.109 18.920 7.518 1.00 65.69 277 GLU A C 1
ATOM 2204 O O . GLU A 1 277 ? -14.203 19.247 7.067 1.00 65.69 277 GLU A O 1
ATOM 2209 N N . GLY A 1 278 ? -12.266 18.161 6.813 1.00 65.38 278 GLY A N 1
ATOM 2210 C CA . GLY A 1 278 ? -12.677 17.531 5.559 1.00 65.38 278 GLY A CA 1
ATOM 2211 C C . GLY A 1 278 ? -13.854 16.575 5.749 1.00 65.38 278 GLY A C 1
ATOM 2212 O O . GLY A 1 278 ? -14.015 15.992 6.821 1.00 65.38 278 GLY A O 1
ATOM 2213 N N . LEU A 1 279 ? -14.623 16.352 4.678 1.00 66.88 279 LEU A N 1
ATOM 2214 C CA . LEU A 1 279 ? -15.806 15.479 4.674 1.00 66.88 279 LEU A CA 1
ATOM 2215 C C . LEU A 1 279 ? -15.525 14.083 5.267 1.00 66.88 279 LEU A C 1
ATOM 2217 O O . LEU A 1 279 ? -16.376 13.523 5.950 1.00 66.88 279 LEU A O 1
ATOM 2221 N N . ASN A 1 280 ? -14.312 13.559 5.055 1.00 67.88 280 ASN A N 1
ATOM 2222 C CA . ASN A 1 280 ? -13.883 12.223 5.482 1.00 67.88 280 ASN A CA 1
ATOM 2223 C C . ASN A 1 280 ? -12.922 12.241 6.680 1.00 67.88 280 ASN A C 1
ATOM 2225 O O . ASN A 1 280 ? -12.317 11.216 6.986 1.00 67.88 280 ASN A O 1
ATOM 2229 N N . ASN A 1 281 ? -12.741 13.388 7.342 1.00 73.31 281 ASN A N 1
ATOM 2230 C CA . ASN A 1 281 ? -11.786 13.504 8.435 1.00 73.31 281 ASN A CA 1
ATOM 2231 C C . ASN A 1 281 ? -12.166 12.552 9.579 1.00 73.31 281 ASN A C 1
ATOM 2233 O O . ASN A 1 281 ? -13.261 12.625 10.134 1.00 73.31 281 ASN A O 1
ATOM 2237 N N . ASN A 1 282 ? -11.241 11.664 9.928 1.00 71.88 282 ASN A N 1
ATOM 2238 C CA . ASN A 1 282 ? -11.412 10.659 10.972 1.00 71.88 282 ASN A CA 1
ATOM 2239 C C . ASN A 1 282 ? -10.872 11.117 12.340 1.00 71.88 282 ASN A C 1
ATOM 2241 O O . ASN A 1 282 ? -10.863 10.336 13.290 1.00 71.88 282 ASN A O 1
ATOM 2245 N N . TYR A 1 283 ? -10.396 12.362 12.448 1.00 71.00 283 TYR A N 1
ATOM 2246 C CA . TYR A 1 283 ? -10.034 12.982 13.721 1.00 71.00 283 TYR A CA 1
ATOM 2247 C C . TYR A 1 283 ? -11.243 13.685 14.355 1.00 71.00 283 TYR A C 1
ATOM 2249 O O . TYR A 1 283 ? -12.019 14.318 13.636 1.00 71.00 283 TYR A O 1
ATOM 2257 N N . PRO A 1 284 ? -11.395 13.636 15.694 1.00 66.00 284 PRO A N 1
ATOM 2258 C CA . PRO A 1 284 ? -12.438 14.394 16.370 1.00 66.00 284 PRO A CA 1
ATOM 2259 C C . PRO A 1 284 ? -12.294 15.888 16.071 1.00 66.00 284 PRO A C 1
ATOM 2261 O O . PRO A 1 284 ? -11.185 16.428 16.065 1.00 66.00 284 PRO A O 1
ATOM 2264 N N . THR A 1 285 ? -13.428 16.549 15.835 1.00 71.44 285 THR A N 1
ATOM 2265 C CA . THR A 1 285 ? -13.475 17.995 15.598 1.00 71.44 285 THR A CA 1
ATOM 2266 C C . THR A 1 285 ? -12.906 18.744 16.796 1.00 71.44 285 THR A C 1
ATOM 2268 O O . THR A 1 285 ? -13.028 18.302 17.946 1.00 71.44 285 THR A O 1
ATOM 2271 N N . THR A 1 286 ? -12.304 19.907 16.546 1.00 73.38 286 THR A N 1
ATOM 2272 C CA . THR A 1 286 ? -11.707 20.728 17.612 1.00 73.38 286 THR A CA 1
ATOM 2273 C C . THR A 1 286 ? -12.734 21.024 18.707 1.00 73.38 286 THR A C 1
ATOM 2275 O O . THR A 1 286 ? -12.420 20.948 19.892 1.00 73.38 286 THR A O 1
ATOM 2278 N N . ASN A 1 287 ? -13.993 21.246 18.324 1.00 76.94 287 ASN A N 1
ATOM 2279 C CA . ASN A 1 287 ? -15.100 21.483 19.250 1.00 76.94 287 ASN A CA 1
ATOM 2280 C C . ASN A 1 287 ? -15.384 20.286 20.171 1.00 76.94 287 ASN A C 1
ATOM 2282 O O . ASN A 1 287 ? -15.601 20.475 21.368 1.00 76.94 287 ASN A O 1
ATOM 2286 N N . ILE A 1 288 ? -15.352 19.053 19.649 1.00 78.31 288 ILE A N 1
ATOM 2287 C CA . ILE A 1 288 ? -15.535 17.840 20.462 1.00 78.31 288 ILE A CA 1
ATOM 2288 C C . ILE A 1 288 ? -14.378 17.682 21.450 1.00 78.31 288 ILE A C 1
ATOM 2290 O O . ILE A 1 288 ? -14.615 17.342 22.612 1.00 78.31 288 ILE A O 1
ATOM 2294 N N . ILE A 1 289 ? -13.145 17.947 21.007 1.00 79.69 289 ILE A N 1
ATOM 2295 C CA . ILE A 1 289 ? -11.957 17.891 21.865 1.00 79.69 289 ILE A CA 1
ATOM 2296 C C . ILE A 1 289 ? -12.075 18.925 22.986 1.00 79.69 289 ILE A C 1
ATOM 2298 O O . ILE A 1 289 ? -11.952 18.560 24.153 1.00 79.69 289 ILE A O 1
ATOM 2302 N N . ILE A 1 290 ? -12.374 20.186 22.654 1.00 83.56 290 ILE A N 1
ATOM 2303 C CA . ILE A 1 290 ? -12.549 21.264 23.636 1.00 83.56 290 ILE A CA 1
ATOM 2304 C C . ILE A 1 290 ? -13.626 20.880 24.647 1.00 83.56 290 ILE A C 1
ATOM 2306 O O . ILE A 1 290 ? -13.354 20.895 25.842 1.00 83.56 290 ILE A O 1
ATOM 2310 N N . ARG A 1 291 ? -14.809 20.449 24.190 1.00 87.88 291 ARG A N 1
ATOM 2311 C CA . ARG A 1 291 ? -15.909 20.054 25.080 1.00 87.88 291 ARG A CA 1
ATOM 2312 C C . ARG A 1 291 ? -15.488 18.948 26.050 1.00 87.88 291 ARG A C 1
ATOM 2314 O O . ARG A 1 291 ? -15.670 19.096 27.253 1.00 87.88 291 ARG A O 1
ATOM 2321 N N . ARG A 1 292 ? -14.875 17.870 25.546 1.00 82.44 292 ARG A N 1
ATOM 2322 C CA . ARG A 1 292 ? -14.369 16.756 26.371 1.00 82.44 292 ARG A CA 1
ATOM 2323 C C . ARG A 1 292 ? -13.318 17.226 27.376 1.00 82.44 292 ARG A C 1
ATOM 2325 O O . ARG A 1 292 ? -13.372 16.832 28.536 1.00 82.44 292 ARG A O 1
ATOM 2332 N N . LEU A 1 293 ? -12.366 18.058 26.955 1.00 85.12 293 LEU A N 1
ATOM 2333 C CA . LEU A 1 293 ? -11.336 18.600 27.843 1.00 85.12 293 LEU A CA 1
ATOM 2334 C C . LEU A 1 293 ? -11.944 19.493 28.929 1.00 85.12 293 LEU A C 1
ATOM 2336 O O . LEU A 1 293 ? -11.541 19.391 30.084 1.00 85.12 293 LEU A O 1
ATOM 2340 N N . THR A 1 294 ? -12.944 20.312 28.596 1.00 89.12 294 THR A N 1
ATOM 2341 C CA . THR A 1 294 ? -13.690 21.119 29.569 1.00 89.12 294 THR A CA 1
ATOM 2342 C C . THR A 1 294 ? -14.466 20.242 30.553 1.00 89.12 294 THR A C 1
ATOM 2344 O O . THR A 1 294 ? -14.422 20.504 31.750 1.00 89.12 294 THR A O 1
ATOM 2347 N N . GLU A 1 295 ? -15.114 19.168 30.090 1.00 91.12 295 GLU A N 1
ATOM 2348 C CA . GLU A 1 295 ? -15.787 18.191 30.960 1.00 91.12 295 GLU A CA 1
ATOM 2349 C C . GLU A 1 295 ? -14.802 17.524 31.933 1.00 91.12 295 GLU A C 1
ATOM 2351 O O . GLU A 1 295 ? -15.095 17.401 33.123 1.00 91.12 295 GLU A O 1
ATOM 2356 N N . TYR A 1 296 ? -13.622 17.110 31.459 1.00 86.44 296 TYR A N 1
ATOM 2357 C CA . TYR A 1 296 ? -12.581 16.546 32.324 1.00 86.44 296 TYR A CA 1
ATOM 2358 C C . TYR A 1 296 ? -12.021 17.575 33.307 1.00 86.44 296 TYR A C 1
ATOM 2360 O O . TYR A 1 296 ? -11.832 17.251 34.477 1.00 86.44 296 TYR A O 1
ATOM 2368 N N . LEU A 1 297 ? -11.795 18.812 32.859 1.00 86.69 297 LEU A N 1
ATOM 2369 C CA . LEU A 1 297 ? -11.352 19.906 33.719 1.00 86.69 297 LEU A CA 1
ATOM 2370 C C . LEU A 1 297 ? -12.371 20.183 34.828 1.00 86.69 297 LEU A C 1
ATOM 2372 O O . LEU A 1 297 ? -11.982 20.374 35.976 1.00 86.69 297 LEU A O 1
ATOM 2376 N N . GLN A 1 298 ? -13.664 20.177 34.501 1.00 88.69 298 GLN A N 1
ATOM 2377 C CA . GLN A 1 298 ? -14.728 20.383 35.476 1.00 88.69 298 GLN A CA 1
ATOM 2378 C C . GLN A 1 298 ? -14.780 19.232 36.487 1.00 88.69 298 GLN A C 1
ATOM 2380 O O . GLN A 1 298 ? -14.733 19.481 37.687 1.00 88.69 298 GLN A O 1
ATOM 2385 N N . LYS A 1 299 ? -14.728 17.976 36.020 1.00 87.12 299 LYS A N 1
ATOM 2386 C CA . LYS A 1 299 ? -14.622 16.797 36.900 1.00 87.12 299 LYS A CA 1
ATOM 2387 C C . LYS A 1 299 ? -13.423 16.874 37.841 1.00 87.12 299 LYS A C 1
ATOM 2389 O O . LYS A 1 299 ? -13.543 16.484 38.992 1.00 87.12 2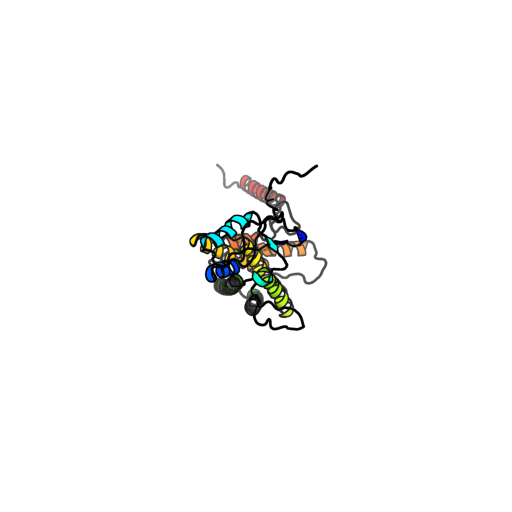99 LYS A O 1
ATOM 2394 N N . TYR A 1 300 ? -12.287 17.379 37.364 1.00 83.38 300 TYR A N 1
ATOM 2395 C CA . TYR A 1 300 ? -11.089 17.553 38.181 1.00 83.38 300 TYR A CA 1
ATOM 2396 C C . TYR A 1 300 ? -11.243 18.662 39.231 1.00 83.38 300 TYR A C 1
ATOM 2398 O O . TYR A 1 300 ? -10.777 18.506 40.353 1.00 83.38 300 TYR A O 1
ATOM 2406 N N . LYS A 1 301 ? -11.896 19.780 38.886 1.00 82.06 301 LYS A N 1
ATOM 2407 C CA . LYS A 1 301 ? -12.198 20.869 39.835 1.00 82.06 301 LYS A CA 1
ATOM 2408 C C . LYS A 1 301 ? -13.190 20.442 40.915 1.00 82.06 301 LYS A C 1
ATOM 2410 O O . LYS A 1 301 ? -13.074 20.880 42.055 1.00 82.06 301 LYS A O 1
ATOM 2415 N N . ASP A 1 302 ? -14.139 19.589 40.546 1.00 83.12 302 ASP A N 1
ATOM 2416 C CA . ASP A 1 302 ? -15.184 19.091 41.439 1.00 83.12 302 ASP A CA 1
ATOM 2417 C C . ASP A 1 302 ? -14.729 17.866 42.258 1.00 83.12 302 ASP A C 1
ATOM 2419 O O . ASP A 1 302 ? -15.445 17.415 43.159 1.00 83.12 302 ASP A O 1
ATOM 2423 N N . ASP A 1 303 ? -13.532 17.335 41.982 1.00 78.81 303 ASP A N 1
ATOM 2424 C CA . ASP A 1 303 ? -12.942 16.211 42.702 1.00 78.81 303 ASP A CA 1
ATOM 2425 C C . ASP A 1 303 ? -12.451 16.639 44.094 1.00 78.81 303 ASP A C 1
ATOM 2427 O O . ASP A 1 303 ? -11.317 17.074 44.308 1.00 78.81 303 ASP A O 1
ATOM 2431 N N . LYS A 1 304 ? -13.337 16.476 45.082 1.00 67.50 304 LYS A N 1
ATOM 2432 C CA . LYS A 1 304 ? -13.094 16.810 46.495 1.00 67.50 304 LYS A CA 1
ATOM 2433 C C . LYS A 1 304 ? -12.005 15.960 47.163 1.00 67.50 304 LYS A C 1
ATOM 2435 O O . LYS A 1 304 ? -11.661 16.252 48.309 1.00 67.50 304 LYS A O 1
ATOM 2440 N N . THR A 1 305 ? -11.483 14.924 46.498 1.00 69.56 305 THR A N 1
ATOM 2441 C CA . THR A 1 305 ? -10.378 14.100 47.017 1.00 69.56 305 THR A CA 1
ATOM 2442 C C . THR A 1 305 ? -9.010 14.757 46.827 1.00 69.56 305 THR A C 1
ATOM 2444 O O . THR A 1 305 ? -8.063 14.414 47.530 1.00 69.56 305 THR A O 1
ATOM 2447 N N . LYS A 1 306 ? -8.915 15.765 45.949 1.00 58.22 306 LYS A N 1
ATOM 2448 C CA . LYS A 1 306 ? -7.731 16.610 45.777 1.00 58.22 306 LYS A CA 1
ATOM 2449 C C . LYS A 1 306 ? -7.915 17.948 46.487 1.00 58.22 306 LYS A C 1
ATOM 2451 O O . LYS A 1 306 ? -8.043 18.991 45.854 1.00 58.22 306 LYS A O 1
ATOM 2456 N N . LYS A 1 307 ? -7.943 17.928 47.819 1.00 49.59 307 LYS A N 1
ATOM 2457 C CA . LYS A 1 307 ? -7.731 19.153 48.599 1.00 49.59 307 LYS A CA 1
ATOM 2458 C C . LYS A 1 307 ? -6.227 19.350 48.789 1.00 49.59 307 LYS A C 1
ATOM 2460 O O . LYS A 1 307 ? -5.571 18.459 49.324 1.00 49.59 307 LYS A O 1
ATOM 2465 N N . PHE A 1 308 ? -5.714 20.474 48.288 1.00 51.47 308 PHE A N 1
ATOM 2466 C CA . PHE A 1 308 ? -4.454 21.054 48.759 1.00 51.47 308 PHE A CA 1
ATOM 2467 C C . PHE A 1 308 ? -4.589 21.459 50.229 1.00 51.47 308 PHE A C 1
ATOM 2469 O O . PHE A 1 308 ? -5.718 21.849 50.618 1.00 51.47 308 PHE A O 1
#

Radius of gyration: 30.0 Å; chains: 1; bounding box: 66×65×115 Å

Foldseek 3Di:
DDDDDDDPPPDPPQPQDDLVQKDWDDDDVVLLVVCQVQCWDQFFKAFSRRGTPAHTDRRHHNVSSVVVVVCVVRIIITGPVCVCRSDPDPPDQPDDPNDRDPPQVAQDLVLLLVLLVLLLVLLQVVQPDADALVSVVVNLVSLVVSLVSLVVTPDNVNNLVVNLVSLVVSPGDPLSSQLSNQLSVQLSVLVVPDDDDDPVVVVVSVVVNSLSSSLSNLLQSLVSHDPQDDDPDDDPVNLLSSLCRLVSSLVSCVPHPSHDPSSSVCSNCVVPDPDDDDSSGSDDDPVVVVVVVVVVVVVVVVPPVDDD

Organism: NCBI:txid1001598